Protein AF-0000000075973148 (afdb_homodimer)

Sequence (352 aa):
MDIAHTFCSATEEMADISELLKKPSFLIKFLQVILAVVGVALHQDSIYSTGINGSVNVGLLADKNKIAFVYMVFCGFLLSTMMNIIGKVLGGIPKKLTMLWAVVGCILWVAAGAVILKAYADVEEMLPSTPIKLPPELEKLLNEELAAGIIGILNGLLYLVEFILVAKFETEELSSMDIAHTFCSATEEMADISELLKKPSFLIKFLQVILAVVGVALHQDSIYSTGINGSVNVGLLADKNKIAFVYMVFCGFLLSTMMNIIGKVLGGIPKKLTMLWAVVGCILWVAAGAVILKAYADVEEMLPSTPIKLPPELEKLLNEELAAGIIGILNGLLYLVEFILVAKFETEELSS

Secondary structure (DSSP, 8-state):
--HHHHHHHHHHHHHHHHHHHTSHHHHHHHHHHHHHHHHHHHHHHHHTSB-GGG-B-GGGG--HHHHHHHHHHHHHHHHHHHHHHHHHHHT---HHHHHHHHHHHHHHHHHHHHHHHHHHHHHHHHS-SS-----HHHHHHHHHHHHHHHHHHHHHHHHHHHHHHHHHHS------/--HHHHHHHHHHHHHHHHHHHTSHHHHHHHHHHHHHHHHHHHHHHHHTSB-TTS-B-GGGG--HHHHHHHHHHHHHHHHHHHHHHHHHHHT---HHHHHHHHHHHHHHHHHHHHHHHHHHHHHHHHS-SS-----HHHHHHHHHHHHHHHHHHHHHHHHHHHHHHHHHHS------

Foldseek 3Di:
DDPVVVVVVVVVLVVLVVVLCPAPLLVLLVVLLVLLVLLVVLLVCLQQFQDDPRPSCVVLLVDPVLSVLLCCLSVVVNVVSVVQNVQCSVPDDFLVCLLVVLLVNLVSLLVNLVSLVVSLVVVVVVDDPPPDDDDPSVVSSSVSSNSSSVSSNVSSVSSVVSNVSSVPPPDRPPPD/DDPVVVVVVVVVLVVLVVVLCPAPLLVLLVVLLVLLVLLVVLLVCLQQFQDPVRPSCVVLLVDPVLSVLLCCLSVVVNVVSVVQNVQCSVPDDFLVCLLVVLLVNLVSLLVNLVSLVVSLVVVVVVDDPPPDDDDPSVVSSSVSSNSSSVSSNVSSVSSVVSNVSSVPPPDRPPPD

Nearest PDB structures (foldseek):
  8k6n-assembly1_E  TM=3.814E-01  e=1.075E+00  Homo sapiens
  8zps-assembly1_R  TM=4.206E-01  e=3.251E+00  Homo sapiens
  6to7-assembly2_B  TM=3.088E-01  e=2.658E+00  Homo sapiens
  6hll-assembly1_A  TM=3.464E-01  e=3.595E+00  Homo sapiens
  4dzu-assembly1_A  TM=2.824E-01  e=4.862E+00  synthetic construct

Organism: Ladona fulva (NCBI:txid123851)

Solvent-accessible surface area (backbone atoms only — not comparable to full-atom values): 17841 Å² total; per-residue (Å²): 133,68,57,66,58,53,47,49,52,46,47,54,48,50,50,52,45,53,56,43,63,70,34,66,58,52,46,48,52,55,52,47,40,52,49,26,52,52,28,46,51,31,43,51,50,32,44,65,31,62,29,87,89,64,41,56,40,45,58,68,60,65,44,63,68,58,51,51,49,36,42,35,45,38,26,6,50,35,43,29,48,53,49,50,54,52,28,51,70,75,73,38,57,50,54,67,48,56,38,52,51,18,51,54,43,18,54,47,26,31,51,40,8,49,52,39,41,49,41,49,50,56,53,57,66,70,42,71,87,58,92,60,84,63,56,70,58,56,49,50,31,52,52,27,37,47,51,24,13,50,43,22,37,52,47,10,51,50,23,46,49,38,28,51,42,42,67,72,69,48,72,73,73,67,84,103,132,69,58,67,58,53,48,48,52,48,47,52,46,50,52,51,45,55,56,43,62,70,33,66,57,52,46,50,50,55,52,47,40,52,50,27,53,53,29,44,52,32,43,50,50,30,45,66,32,62,29,98,81,64,44,55,42,44,60,66,59,64,44,64,67,58,50,51,50,36,43,35,45,39,26,6,51,35,43,28,48,52,50,50,55,53,28,50,71,73,73,38,58,51,53,67,48,54,38,51,51,19,50,54,44,16,55,47,26,32,50,38,8,50,52,41,40,50,40,49,50,55,53,56,67,71,42,71,87,58,92,59,85,62,55,68,60,55,49,51,31,52,53,27,37,48,49,23,13,51,42,23,37,51,46,10,49,50,24,46,51,38,28,52,42,42,69,72,69,48,71,76,72,68,86,103

Structure (mmCIF, N/CA/C/O backbone):
data_AF-0000000075973148-model_v1
#
loop_
_entity.id
_entity.type
_entity.pdbx_description
1 polymer 'Uncharacterized protein'
#
loop_
_atom_site.group_PDB
_atom_site.id
_atom_site.type_symbol
_atom_site.label_atom_id
_atom_site.label_alt_id
_atom_site.label_comp_id
_atom_site.label_asym_id
_atom_site.label_entity_id
_atom_site.label_seq_id
_atom_site.pdbx_PDB_ins_code
_atom_site.Cartn_x
_atom_site.Cartn_y
_atom_site.Cartn_z
_atom_site.occupancy
_atom_site.B_iso_or_equiv
_atom_site.auth_seq_id
_atom_site.auth_comp_id
_atom_site.auth_asym_id
_atom_site.auth_atom_id
_atom_site.pdbx_PDB_model_num
ATOM 1 N N . MET A 1 1 ? 22.531 16.625 28.062 1 41.47 1 MET A N 1
ATOM 2 C CA . MET A 1 1 ? 21.297 16.469 27.312 1 41.47 1 MET A CA 1
ATOM 3 C C . MET A 1 1 ? 20.125 16.188 28.25 1 41.47 1 MET A C 1
ATOM 5 O O . MET A 1 1 ? 20.172 15.242 29.047 1 41.47 1 MET A O 1
ATOM 9 N N . ASP A 1 2 ? 19.359 17.266 28.609 1 44.69 2 ASP A N 1
ATOM 10 C CA . ASP A 1 2 ? 18.422 17.406 29.719 1 44.69 2 ASP A CA 1
ATOM 11 C C . ASP A 1 2 ? 17.344 16.328 29.656 1 44.69 2 ASP A C 1
ATOM 13 O O . ASP A 1 2 ? 16.453 16.375 28.797 1 44.69 2 ASP A O 1
ATOM 17 N N . ILE A 1 3 ? 17.453 15.305 30.234 1 55.25 3 ILE A N 1
ATOM 18 C CA . ILE A 1 3 ? 16.625 14.125 30.453 1 55.25 3 ILE A CA 1
ATOM 19 C C . ILE A 1 3 ? 15.227 14.555 30.875 1 55.25 3 ILE A C 1
ATOM 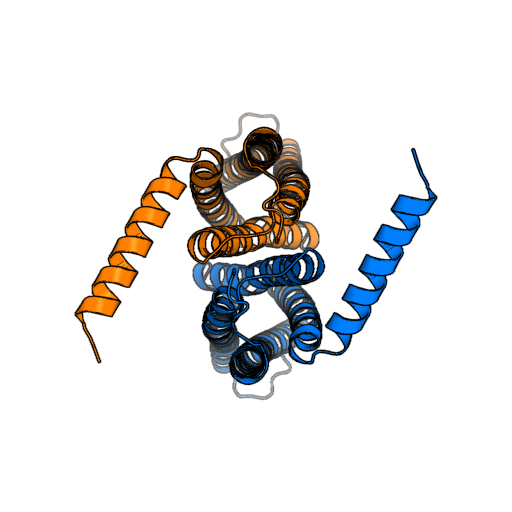21 O O . ILE A 1 3 ? 14.234 13.961 30.438 1 55.25 3 ILE A O 1
ATOM 25 N N . ALA A 1 4 ? 15.234 15.5 31.672 1 55.78 4 ALA A N 1
ATOM 26 C CA . ALA A 1 4 ? 13.945 15.984 32.188 1 55.78 4 ALA A CA 1
ATOM 27 C C . ALA A 1 4 ? 13.086 16.516 31.031 1 55.78 4 ALA A C 1
ATOM 29 O O . ALA A 1 4 ? 11.883 16.25 30.984 1 55.78 4 ALA A O 1
ATOM 30 N N . HIS A 1 5 ? 13.625 17.234 30.047 1 60.94 5 HIS A N 1
ATOM 31 C CA . HIS A 1 5 ? 12.914 17.75 28.891 1 60.94 5 HIS A CA 1
ATOM 32 C C . HIS A 1 5 ? 12.453 16.625 27.969 1 60.94 5 HIS A C 1
ATOM 34 O O . HIS A 1 5 ? 11.352 16.688 27.406 1 60.94 5 HIS A O 1
ATOM 40 N N . THR A 1 6 ? 13.281 15.625 27.859 1 61.72 6 THR A N 1
ATOM 41 C CA . THR A 1 6 ? 12.906 14.453 27.078 1 61.72 6 THR A CA 1
ATOM 42 C C . THR A 1 6 ? 11.727 13.727 27.703 1 61.72 6 THR A C 1
ATOM 44 O O . THR A 1 6 ? 10.805 13.297 27 1 61.72 6 THR A O 1
ATOM 47 N N . PHE A 1 7 ? 11.828 13.672 29 1 55.19 7 PHE A N 1
ATOM 48 C CA . PHE A 1 7 ? 10.758 12.992 29.719 1 55.19 7 PHE A CA 1
ATOM 49 C C . PHE A 1 7 ? 9.469 13.805 29.656 1 55.19 7 PHE A C 1
ATOM 51 O O . PHE A 1 7 ? 8.383 13.242 29.5 1 55.19 7 PHE A O 1
ATOM 58 N N . CYS A 1 8 ? 9.531 15.102 29.828 1 54.5 8 CYS A N 1
ATOM 59 C CA . CYS A 1 8 ? 8.359 15.961 29.734 1 54.5 8 CYS A CA 1
ATOM 60 C C . CYS A 1 8 ? 7.758 15.898 28.344 1 54.5 8 CYS A C 1
ATOM 62 O O . CYS A 1 8 ? 6.535 15.828 28.188 1 54.5 8 CYS A O 1
ATOM 64 N N . SER A 1 9 ? 8.648 15.961 27.406 1 62.69 9 SER A N 1
ATOM 65 C CA . SER A 1 9 ? 8.188 15.867 26.016 1 62.69 9 SER A CA 1
ATOM 66 C C . SER A 1 9 ? 7.527 14.523 25.75 1 62.69 9 SER A C 1
ATOM 68 O O . SER A 1 9 ? 6.488 14.461 25.094 1 62.69 9 SER A O 1
ATOM 70 N N . ALA A 1 10 ? 8.086 13.508 26.422 1 66.56 10 ALA A N 1
ATOM 71 C CA . ALA A 1 10 ? 7.512 12.172 26.297 1 66.56 10 ALA A CA 1
ATOM 72 C C . ALA A 1 10 ? 6.156 12.086 27 1 66.56 10 ALA A C 1
ATOM 74 O O . ALA A 1 10 ? 5.227 11.461 26.484 1 66.56 10 ALA A O 1
ATOM 75 N N . THR A 1 11 ? 6.07 12.703 28.062 1 61.34 11 THR A N 1
ATOM 76 C CA . THR A 1 11 ? 4.816 12.688 28.812 1 61.34 11 THR A CA 1
ATOM 77 C C . THR A 1 11 ? 3.73 13.453 28.062 1 61.34 11 THR A C 1
ATOM 79 O O . THR A 1 11 ? 2.578 13.023 28.016 1 61.34 11 THR A O 1
ATOM 82 N N . GLU A 1 12 ? 4.113 14.602 27.672 1 66.81 12 GLU A N 1
ATOM 83 C CA . GLU A 1 12 ? 3.17 15.406 26.906 1 66.81 12 GLU A CA 1
ATOM 84 C C . GLU A 1 12 ? 2.717 14.672 25.641 1 66.81 12 GLU A C 1
ATOM 86 O O . GLU A 1 12 ? 1.538 14.711 25.281 1 66.81 12 GLU A O 1
ATOM 91 N N . GLU A 1 13 ? 3.664 13.992 25.141 1 70.12 13 GLU A N 1
ATOM 92 C CA . GLU A 1 13 ? 3.324 13.18 23.969 1 70.12 13 GLU A CA 1
ATOM 93 C C . GLU A 1 13 ? 2.363 12.055 24.344 1 70.12 13 GLU A C 1
ATOM 95 O O . GLU A 1 13 ? 1.414 11.773 23.609 1 70.12 13 GLU A O 1
ATOM 100 N N . MET A 1 14 ? 2.635 11.43 25.406 1 70.19 14 MET A N 1
ATOM 101 C CA . MET A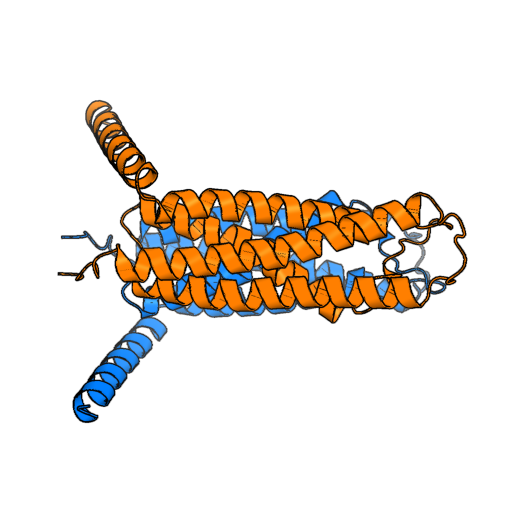 1 14 ? 1.772 10.352 25.859 1 70.19 14 MET A CA 1
ATOM 102 C C . MET A 1 14 ? 0.372 10.867 26.188 1 70.19 14 MET A C 1
ATOM 104 O O . MET A 1 14 ? -0.619 10.18 25.922 1 70.19 14 MET A O 1
ATOM 108 N N . ALA A 1 15 ? 0.267 12.055 26.766 1 69.88 15 ALA A N 1
ATOM 109 C CA . ALA A 1 15 ? -1.031 12.656 27.062 1 69.88 15 ALA A CA 1
ATOM 110 C C . ALA A 1 15 ? -1.801 12.953 25.781 1 69.88 15 ALA A C 1
ATOM 112 O O . ALA A 1 15 ? -3.008 12.719 25.703 1 69.88 15 ALA A O 1
ATOM 113 N N . ASP A 1 16 ? -1.042 13.406 24.875 1 76.75 16 ASP A N 1
ATOM 114 C CA . ASP A 1 16 ? -1.666 13.695 23.578 1 76.75 16 ASP A CA 1
ATOM 115 C C . ASP A 1 16 ? -2.166 12.422 22.906 1 76.75 16 ASP A C 1
ATOM 117 O O . ASP A 1 16 ? -3.266 12.398 22.359 1 76.75 16 ASP A O 1
ATOM 121 N N . ILE A 1 17 ? -1.42 11.383 23.109 1 80.06 17 ILE A N 1
ATOM 122 C CA . ILE A 1 17 ? -1.79 10.086 22.531 1 80.06 17 ILE A CA 1
ATOM 123 C C . ILE A 1 17 ? -3.037 9.555 23.234 1 80.06 17 ILE A C 1
ATOM 125 O O . ILE A 1 17 ? -3.934 9.008 22.594 1 80.06 17 ILE A O 1
ATOM 129 N N . SER A 1 18 ? -3.057 9.734 24.547 1 82.38 18 SER A N 1
ATOM 130 C CA . SER A 1 18 ? -4.211 9.281 25.312 1 82.38 18 SER A CA 1
ATOM 131 C C . SER A 1 18 ? -5.48 10.008 24.891 1 82.38 18 SER A C 1
ATOM 133 O O . SER A 1 18 ? -6.555 9.406 24.812 1 82.38 18 SER A O 1
ATOM 135 N N . GLU A 1 19 ? -5.391 11.242 24.656 1 84.19 19 GLU A N 1
ATOM 136 C CA . GLU A 1 19 ? -6.531 12.031 24.203 1 84.19 19 GLU A CA 1
ATOM 137 C C . GLU A 1 19 ? -6.984 11.609 22.797 1 84.19 19 GLU A C 1
ATOM 139 O O . GLU A 1 19 ? -8.18 11.555 22.531 1 84.19 19 GLU A O 1
ATOM 144 N N . LEU A 1 20 ? -6.012 11.305 22.016 1 85.38 20 LEU A N 1
ATOM 145 C CA . LEU A 1 20 ? -6.32 10.836 20.672 1 85.38 20 LEU A CA 1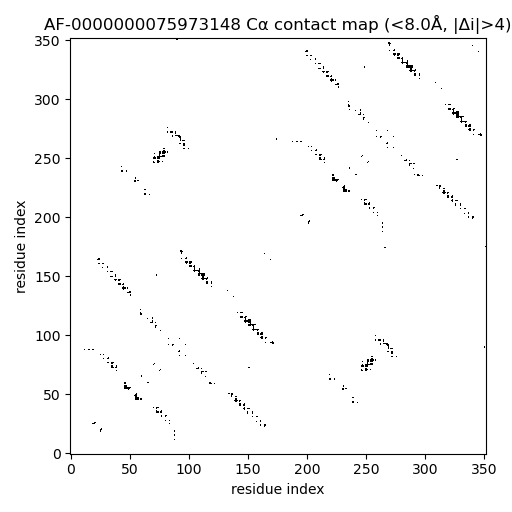
ATOM 146 C C . LEU A 1 20 ? -7.066 9.508 20.703 1 85.38 20 LEU A C 1
ATOM 148 O O . LEU A 1 20 ? -7.988 9.281 19.922 1 85.38 20 LEU A O 1
ATOM 152 N N . LEU A 1 21 ? -6.641 8.664 21.625 1 86.81 21 LEU A N 1
ATOM 153 C CA . LEU A 1 21 ? -7.207 7.324 21.734 1 86.81 21 LEU A CA 1
ATOM 154 C C . LEU A 1 21 ? -8.664 7.387 22.188 1 86.81 21 LEU A C 1
ATOM 156 O O . LEU A 1 21 ? -9.414 6.422 22.016 1 86.81 21 LEU A O 1
ATOM 160 N N . LYS A 1 22 ? -9.078 8.516 22.734 1 86.88 22 LYS A N 1
ATOM 161 C CA . LYS A 1 22 ? -10.461 8.695 23.188 1 86.88 22 LYS A CA 1
ATOM 162 C C . LYS A 1 22 ? -11.359 9.141 22.031 1 86.88 22 LYS A C 1
ATOM 164 O O . LYS A 1 22 ? -12.586 9.086 22.141 1 86.88 22 LYS A O 1
ATOM 169 N N . LYS A 1 23 ? -10.773 9.516 20.969 1 87.88 23 LYS A N 1
ATOM 170 C CA . LYS A 1 23 ? -11.555 9.945 19.812 1 87.88 23 LYS A CA 1
ATOM 171 C C . LYS A 1 23 ? -11.961 8.758 18.953 1 87.88 23 LYS A C 1
ATOM 173 O O . LYS A 1 23 ? -11.117 7.988 18.5 1 87.88 23 LYS A O 1
ATOM 178 N N . PRO A 1 24 ? -13.18 8.641 18.703 1 91.31 24 PRO A N 1
ATOM 179 C CA . PRO A 1 24 ? -13.664 7.512 17.906 1 91.31 24 PRO A CA 1
ATOM 180 C C . PRO A 1 24 ? -13.039 7.465 16.516 1 91.31 24 PRO A C 1
ATOM 182 O O . PRO A 1 24 ? -12.797 6.379 15.984 1 91.31 24 PRO A O 1
ATOM 185 N N . SER A 1 25 ? -12.82 8.586 15.953 1 90.69 25 SER A N 1
ATOM 186 C CA . SER A 1 25 ? -12.227 8.641 14.617 1 90.69 25 SER A CA 1
ATOM 187 C C . SER A 1 25 ? -10.812 8.062 14.617 1 90.69 25 SER A C 1
ATOM 189 O O . SER A 1 25 ? -10.359 7.531 13.602 1 90.69 25 SER A O 1
ATOM 191 N N . PHE A 1 26 ? -10.195 8.164 15.664 1 92 26 PHE A N 1
ATOM 192 C CA . PHE A 1 26 ? -8.844 7.629 15.781 1 92 26 PHE A CA 1
ATOM 193 C C . PHE A 1 26 ? -8.875 6.133 16.062 1 92 26 PHE A C 1
ATOM 195 O O . PHE A 1 26 ? -8.078 5.371 15.5 1 92 26 PHE A O 1
ATOM 202 N N . LEU A 1 27 ? -9.805 5.684 16.844 1 93.44 27 LEU A N 1
ATOM 203 C CA . LEU A 1 27 ? -9.938 4.273 17.188 1 93.44 27 LEU A CA 1
ATOM 204 C C . LEU A 1 27 ? -10.289 3.436 15.961 1 93.44 27 LEU A C 1
ATOM 206 O O . LEU A 1 27 ? -9.805 2.311 15.812 1 93.44 27 LEU A O 1
ATOM 210 N N . ILE A 1 28 ? -11.023 3.957 15.141 1 96.62 28 ILE A N 1
ATOM 211 C CA . ILE A 1 28 ? -11.469 3.248 13.938 1 96.62 28 ILE A CA 1
ATOM 212 C C . ILE A 1 28 ? -10.266 2.934 13.055 1 96.62 28 ILE A C 1
ATOM 214 O O . ILE A 1 28 ? -10.266 1.939 12.328 1 96.62 28 ILE A O 1
ATOM 218 N N . LYS A 1 29 ? -9.266 3.738 13.117 1 97.31 29 LYS A N 1
ATOM 219 C CA . LYS A 1 29 ? -8.078 3.529 12.289 1 97.31 29 LYS A CA 1
ATOM 220 C C . LYS A 1 29 ? -7.352 2.244 12.688 1 97.31 29 LYS A C 1
ATOM 222 O O . LYS A 1 29 ? -6.773 1.565 11.836 1 97.31 29 LYS A O 1
ATOM 227 N N . PHE A 1 30 ? -7.418 1.878 13.93 1 97.25 30 PHE A N 1
ATOM 228 C CA . PHE A 1 30 ? -6.805 0.635 14.375 1 97.25 30 PHE A CA 1
ATOM 229 C C . PHE A 1 30 ? -7.578 -0.571 13.852 1 97.25 30 PHE A C 1
ATOM 231 O O . PHE A 1 30 ? -6.98 -1.576 13.461 1 97.25 30 PHE A O 1
ATOM 238 N N . LEU A 1 31 ? -8.836 -0.379 13.867 1 97.94 31 LEU A N 1
ATOM 239 C CA . LEU A 1 31 ? -9.664 -1.443 13.305 1 97.94 31 LEU A CA 1
ATOM 240 C C . LEU A 1 31 ? -9.398 -1.605 11.812 1 97.94 31 LEU A C 1
ATOM 242 O O . LEU A 1 31 ? -9.312 -2.729 11.312 1 97.94 31 LEU A O 1
ATOM 246 N N . GLN A 1 32 ? -9.273 -0.483 11.148 1 98.75 32 GLN A N 1
ATOM 247 C CA . GLN A 1 32 ? -8.945 -0.495 9.727 1 98.75 32 GLN A CA 1
ATOM 248 C C . GLN A 1 32 ? -7.641 -1.235 9.469 1 98.75 32 GLN A C 1
ATOM 250 O O . GLN A 1 32 ? -7.547 -2.033 8.531 1 98.75 32 GLN A O 1
ATOM 255 N N . VAL A 1 33 ? -6.699 -1.006 10.328 1 98.44 33 VAL A N 1
ATOM 256 C CA . VAL A 1 33 ? -5.387 -1.629 10.18 1 98.44 33 VAL A CA 1
ATOM 257 C C . VAL A 1 33 ? -5.496 -3.131 10.43 1 98.44 33 VAL A C 1
ATOM 259 O O . VAL A 1 33 ? -4.957 -3.936 9.664 1 98.44 33 VAL A O 1
ATOM 262 N N . ILE A 1 34 ? -6.172 -3.492 11.438 1 98.12 34 ILE A N 1
ATOM 263 C CA . ILE A 1 34 ? -6.332 -4.902 11.773 1 98.12 34 ILE A CA 1
ATOM 264 C C . ILE A 1 34 ? -7.016 -5.637 10.625 1 98.12 34 ILE A C 1
ATOM 266 O O . ILE A 1 34 ? -6.551 -6.691 10.188 1 98.12 34 ILE A O 1
ATOM 270 N N . LEU A 1 35 ? -8.047 -5.07 10.117 1 98.56 35 LEU A N 1
ATOM 271 C CA . LEU A 1 35 ? -8.766 -5.703 9.023 1 98.56 35 LEU A CA 1
ATOM 272 C C . LEU A 1 35 ? -7.895 -5.789 7.773 1 98.56 35 LEU A C 1
ATOM 274 O O . LEU A 1 35 ? -7.945 -6.781 7.043 1 98.56 35 LEU A O 1
ATOM 278 N N . ALA A 1 36 ? -7.125 -4.727 7.512 1 98.25 36 ALA A N 1
ATOM 279 C CA . ALA A 1 36 ? -6.223 -4.746 6.363 1 98.25 36 ALA A CA 1
ATOM 280 C C . ALA A 1 36 ? -5.199 -5.867 6.484 1 98.25 36 ALA A C 1
ATOM 282 O O . ALA A 1 36 ? -4.949 -6.598 5.523 1 98.25 36 ALA A O 1
ATOM 283 N N . VAL A 1 37 ? -4.633 -6.062 7.664 1 97.19 37 VAL A N 1
ATOM 284 C CA . VAL A 1 37 ? -3.631 -7.098 7.891 1 97.19 37 VAL A CA 1
ATOM 285 C C . VAL A 1 37 ? -4.258 -8.477 7.699 1 97.19 37 VAL A C 1
ATOM 287 O O . VAL A 1 37 ? -3.699 -9.328 7.004 1 97.19 37 VAL A O 1
ATOM 290 N N . VAL A 1 38 ? -5.398 -8.703 8.273 1 97.5 38 VAL A N 1
ATOM 291 C CA . VAL A 1 38 ? -6.086 -9.984 8.164 1 97.5 38 VAL A CA 1
ATOM 292 C C . VAL A 1 38 ? -6.484 -10.242 6.719 1 97.5 38 VAL A C 1
ATOM 294 O O . VAL A 1 38 ? -6.34 -11.359 6.215 1 97.5 38 VAL A O 1
ATOM 297 N N . GLY A 1 39 ? -6.984 -9.203 6.031 1 96.69 39 GLY A N 1
ATOM 298 C CA . GLY A 1 39 ? -7.359 -9.336 4.633 1 96.69 39 GLY A CA 1
ATOM 299 C C . GLY A 1 39 ? -6.199 -9.727 3.738 1 96.69 39 GLY A C 1
ATOM 300 O O . GLY A 1 39 ? -6.328 -10.617 2.898 1 96.69 39 GLY A O 1
ATOM 301 N N . VAL A 1 40 ? -5.055 -9.062 3.959 1 95.19 40 VAL A N 1
ATOM 302 C CA . VAL A 1 40 ? -3.861 -9.375 3.178 1 95.19 40 VAL A CA 1
ATOM 303 C C . VAL A 1 40 ? -3.416 -10.805 3.463 1 95.19 40 VAL A C 1
ATOM 305 O O . VAL A 1 40 ? -3.082 -11.555 2.543 1 95.19 40 VAL A O 1
ATOM 308 N N . ALA A 1 41 ? -3.422 -11.188 4.707 1 93.62 41 ALA A N 1
ATOM 309 C CA . ALA A 1 41 ? -2.98 -12.523 5.094 1 93.62 41 ALA A CA 1
ATOM 310 C C . ALA A 1 41 ? -3.861 -13.594 4.461 1 93.62 41 ALA A C 1
ATOM 312 O O . ALA A 1 41 ? -3.359 -14.594 3.943 1 93.62 41 ALA A O 1
ATOM 313 N N . LEU A 1 42 ? -5.141 -13.383 4.488 1 93.06 42 LEU A N 1
ATOM 314 C CA . LEU A 1 42 ? -6.074 -14.336 3.908 1 93.06 42 LEU A CA 1
ATOM 315 C C . LEU A 1 42 ? -5.926 -14.398 2.391 1 93.06 42 LEU A C 1
ATOM 317 O O . LEU A 1 42 ? -5.914 -15.484 1.806 1 93.06 42 LEU A O 1
ATOM 321 N N . HIS A 1 43 ? -5.844 -13.289 1.807 1 89.5 43 HIS A N 1
ATOM 322 C CA . HIS A 1 43 ? -5.707 -13.219 0.356 1 89.5 43 HIS A CA 1
ATOM 323 C C . HIS A 1 43 ? -4.402 -13.852 -0.106 1 89.5 43 HIS A C 1
ATOM 325 O O . HIS A 1 43 ? -4.375 -14.578 -1.105 1 89.5 43 HIS A O 1
ATOM 331 N N . GLN A 1 44 ? -3.391 -13.594 0.666 1 86.75 44 GLN A N 1
ATOM 332 C CA . GLN A 1 44 ? -2.086 -14.172 0.346 1 86.75 44 GLN A CA 1
ATOM 333 C C . GLN A 1 44 ? -2.098 -15.688 0.505 1 86.75 44 GLN A C 1
ATOM 335 O O . GLN A 1 44 ? -1.53 -16.406 -0.32 1 86.75 44 GLN A O 1
ATOM 340 N N . ASP A 1 45 ? -2.697 -16.156 1.527 1 86.06 45 ASP A N 1
ATOM 341 C CA . ASP A 1 45 ? -2.764 -17.594 1.772 1 86.06 45 ASP A CA 1
ATOM 342 C C . ASP A 1 45 ? -3.574 -18.297 0.689 1 86.06 45 ASP A C 1
ATOM 344 O O . ASP A 1 45 ? -3.234 -19.406 0.276 1 86.06 45 ASP A O 1
ATOM 348 N N . SER A 1 46 ? -4.523 -17.688 0.255 1 84 46 SER A N 1
ATOM 349 C CA . SER A 1 46 ? -5.391 -18.312 -0.744 1 84 46 SER A CA 1
ATOM 350 C C . SER A 1 46 ? -4.699 -18.391 -2.102 1 84 46 SER A C 1
ATOM 352 O O . SER A 1 46 ? -4.742 -19.422 -2.766 1 84 46 SER A O 1
ATOM 354 N N . ILE A 1 47 ? -4.086 -17.328 -2.5 1 76.5 47 ILE A N 1
ATOM 355 C CA . ILE A 1 47 ? -3.486 -17.25 -3.826 1 76.5 47 ILE A CA 1
ATOM 356 C C . ILE A 1 47 ? -2.27 -18.156 -3.902 1 76.5 47 ILE A C 1
ATOM 358 O O . ILE A 1 47 ? -1.989 -18.75 -4.953 1 76.5 47 ILE A O 1
ATOM 362 N N . TYR A 1 48 ? -1.595 -18.359 -2.863 1 73.44 48 TYR A N 1
ATOM 363 C CA . TYR A 1 48 ? -0.349 -19.125 -2.926 1 73.44 48 TYR A CA 1
ATOM 364 C C . TYR A 1 48 ? -0.505 -20.484 -2.266 1 73.44 48 TYR A C 1
ATOM 366 O O . TYR A 1 48 ? 0.487 -21.156 -1.984 1 73.44 48 TYR A O 1
ATOM 374 N N . SER A 1 49 ? -1.771 -20.828 -2.09 1 67.5 49 SER A N 1
ATOM 375 C CA . SER A 1 49 ? -2.031 -22.188 -1.615 1 67.5 49 SER A CA 1
ATOM 376 C C . SER A 1 49 ? -1.811 -23.219 -2.723 1 67.5 49 SER A C 1
ATOM 378 O O . SER A 1 49 ? -1.984 -22.906 -3.904 1 67.5 49 SER A O 1
ATOM 380 N N . THR A 1 50 ? -1.18 -24.344 -2.373 1 55.88 50 THR A N 1
ATOM 381 C CA . THR A 1 50 ? -0.899 -25.438 -3.295 1 55.88 50 THR A CA 1
ATOM 382 C C . THR A 1 50 ? -2.195 -26.031 -3.854 1 55.88 50 THR A C 1
ATOM 384 O O . THR A 1 50 ? -3.117 -26.344 -3.098 1 55.88 50 THR A O 1
ATOM 387 N N . GLY A 1 51 ? -2.559 -25.75 -5.094 1 52.66 51 GLY A N 1
ATOM 388 C CA . GLY A 1 51 ? -3.742 -26.312 -5.719 1 52.66 51 GLY A CA 1
ATOM 389 C C . GLY A 1 51 ? -3.682 -27.828 -5.852 1 52.66 51 GLY A C 1
ATOM 390 O O . GLY A 1 51 ? -2.789 -28.469 -5.293 1 52.66 51 GLY A O 1
ATOM 391 N N . ILE A 1 52 ? -4.754 -28.375 -6.602 1 48.03 52 ILE A N 1
ATOM 392 C CA . ILE A 1 52 ? -4.836 -29.766 -7.016 1 48.03 52 ILE A CA 1
ATOM 393 C C . ILE A 1 52 ? -3.662 -30.109 -7.93 1 48.03 52 ILE A C 1
ATOM 395 O O . ILE A 1 52 ? -3.33 -29.344 -8.836 1 48.03 52 ILE A O 1
ATOM 399 N N . ASN A 1 53 ? -2.766 -30.953 -7.465 1 45.56 53 ASN A N 1
ATOM 400 C CA . ASN A 1 53 ? -1.593 -31.562 -8.086 1 45.56 53 ASN A CA 1
ATOM 401 C C . ASN A 1 53 ? -0.358 -30.672 -7.938 1 45.56 53 ASN A C 1
ATOM 403 O O . ASN A 1 53 ? 0.568 -30.75 -8.742 1 45.56 53 ASN A O 1
ATOM 407 N N . GLY A 1 54 ? -0.445 -29.812 -6.996 1 49.5 54 GLY A N 1
ATOM 408 C CA . GLY A 1 54 ? 0.767 -29.062 -6.727 1 49.5 54 GLY A CA 1
ATOM 409 C C . GLY A 1 54 ? 0.813 -27.719 -7.453 1 49.5 54 GLY A C 1
ATOM 410 O O . GLY A 1 54 ? 1.781 -26.969 -7.32 1 49.5 54 GLY A O 1
ATOM 411 N N . SER A 1 55 ? -0.183 -27.562 -8.414 1 48.5 55 SER A N 1
ATOM 412 C CA . SER A 1 55 ? -0.129 -26.359 -9.242 1 48.5 55 SER A CA 1
ATOM 413 C C . SER A 1 55 ? -0.65 -25.156 -8.477 1 48.5 55 SER A C 1
ATOM 415 O O . SER A 1 55 ? -1.517 -25.281 -7.609 1 48.5 55 SER A O 1
ATOM 417 N N . VAL A 1 56 ? 0.201 -24.312 -8.094 1 46.88 56 VAL A N 1
ATOM 418 C CA . VAL A 1 56 ? -0.227 -23.078 -7.441 1 46.88 56 VAL A CA 1
ATOM 419 C C . VAL A 1 56 ? -1.499 -22.562 -8.102 1 46.88 56 VAL A C 1
ATOM 421 O O . VAL A 1 56 ? -1.56 -22.438 -9.328 1 46.88 56 VAL A O 1
ATOM 424 N N . ASN A 1 57 ? -2.682 -22.969 -7.613 1 44.91 57 ASN A N 1
ATOM 425 C CA . ASN A 1 57 ? -4 -22.594 -8.117 1 44.91 57 ASN A CA 1
ATOM 426 C C . ASN A 1 57 ? -4.137 -21.078 -8.258 1 44.91 57 ASN A C 1
ATOM 428 O O . ASN A 1 57 ? -4.727 -20.422 -7.398 1 44.91 57 ASN A O 1
ATOM 432 N N . VAL A 1 58 ? -3.092 -20.328 -8.734 1 47.69 58 VAL A N 1
ATOM 433 C CA . VAL A 1 58 ? -3.258 -18.906 -9.039 1 47.69 58 VAL A CA 1
ATOM 434 C C . VAL A 1 58 ? -4.492 -18.719 -9.914 1 47.69 58 VAL A C 1
ATOM 436 O O . VAL A 1 58 ? -4.871 -17.578 -10.211 1 47.69 58 VAL A O 1
ATOM 439 N N . GLY A 1 59 ? -5.031 -19.828 -10.352 1 46.72 59 GLY A N 1
ATOM 440 C CA . GLY A 1 59 ? -6.098 -19.797 -11.336 1 46.72 59 GLY A CA 1
ATOM 441 C C . GLY A 1 59 ? -7.34 -19.078 -10.844 1 46.72 59 GLY A C 1
ATOM 442 O O . GLY A 1 59 ? -8.164 -18.625 -11.641 1 46.72 59 GLY A O 1
ATOM 443 N N . LEU A 1 60 ? -7.539 -19.156 -9.625 1 50.5 60 LEU A N 1
ATOM 444 C CA . LEU A 1 60 ? -8.859 -18.625 -9.281 1 50.5 60 LEU A CA 1
ATOM 445 C C . LEU A 1 60 ? -8.953 -17.141 -9.633 1 50.5 60 LEU A C 1
ATOM 447 O O . LEU A 1 60 ? -10 -16.672 -10.078 1 50.5 60 LEU A O 1
ATOM 451 N N . LEU A 1 61 ? -7.84 -16.406 -9.32 1 56.56 61 LEU A N 1
ATOM 452 C CA . LEU A 1 61 ? -7.926 -15.023 -9.75 1 56.56 61 LEU A CA 1
ATOM 453 C C . LEU A 1 61 ? -7.133 -14.797 -11.039 1 56.56 61 LEU A C 1
ATOM 455 O O . LEU A 1 61 ? -6.023 -14.258 -11 1 56.56 61 LEU A O 1
ATOM 459 N N . ALA A 1 62 ? -7.43 -15.586 -11.953 1 56.97 62 ALA A N 1
ATOM 460 C CA . ALA A 1 62 ? -6.672 -15.75 -13.195 1 56.97 62 ALA A CA 1
ATOM 461 C C . ALA A 1 62 ? -6.281 -14.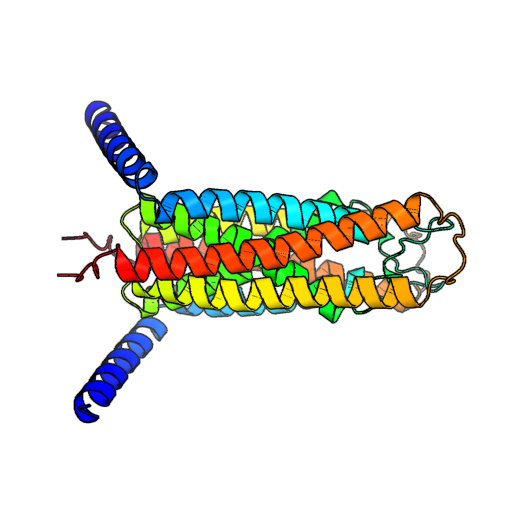398 -13.781 1 56.97 62 ALA A C 1
ATOM 463 O O . ALA A 1 62 ? -5.371 -14.32 -14.617 1 56.97 62 ALA A O 1
ATOM 464 N N . ASP A 1 63 ? -6.879 -13.398 -13.273 1 75.06 63 ASP A N 1
ATOM 465 C CA . ASP A 1 63 ? -6.559 -12.117 -13.883 1 75.06 63 ASP A CA 1
ATOM 466 C C . ASP A 1 63 ? -5.504 -11.367 -13.062 1 75.06 63 ASP A C 1
ATOM 468 O O . ASP A 1 63 ? -5.789 -10.891 -11.969 1 75.06 63 ASP A O 1
ATOM 472 N N . LYS A 1 64 ? -4.316 -11.281 -13.641 1 78.25 64 LYS A N 1
ATOM 473 C CA . LYS A 1 64 ? -3.178 -10.656 -12.984 1 78.25 64 LYS A CA 1
ATOM 474 C C . LYS A 1 64 ? -3.492 -9.211 -12.602 1 78.25 64 LYS A C 1
ATOM 476 O O . LYS A 1 64 ? -3.008 -8.703 -11.586 1 78.25 64 LYS A O 1
ATOM 481 N N . ASN A 1 65 ? -4.344 -8.586 -13.43 1 84.44 65 ASN A N 1
ATOM 482 C CA . ASN A 1 65 ? -4.688 -7.195 -13.156 1 84.44 65 ASN A CA 1
ATOM 483 C C . ASN A 1 65 ? -5.59 -7.074 -11.93 1 84.44 65 ASN A C 1
ATOM 485 O O . ASN A 1 65 ? -5.465 -6.129 -11.148 1 84.44 65 ASN A O 1
ATOM 489 N N . LYS A 1 66 ? -6.434 -8.016 -11.758 1 87.31 66 LYS A N 1
ATOM 490 C CA . LYS A 1 66 ? -7.312 -8.023 -10.594 1 87.31 66 LYS A CA 1
ATOM 491 C C . LYS A 1 66 ? -6.527 -8.273 -9.312 1 87.31 66 LYS A C 1
ATOM 493 O O . LYS A 1 66 ? -6.773 -7.625 -8.289 1 87.31 66 LYS A O 1
ATOM 498 N N . ILE A 1 67 ? -5.617 -9.141 -9.367 1 86.75 67 ILE A N 1
ATOM 499 C CA . ILE A 1 67 ? -4.789 -9.461 -8.211 1 86.75 67 ILE A CA 1
ATOM 500 C C . ILE A 1 67 ? -3.955 -8.25 -7.812 1 86.75 67 ILE A C 1
ATOM 502 O O . ILE A 1 67 ? -3.881 -7.895 -6.637 1 86.75 67 ILE A O 1
ATOM 506 N N . ALA A 1 68 ? -3.363 -7.664 -8.828 1 88.19 68 ALA A N 1
ATOM 507 C CA . ALA A 1 68 ? -2.551 -6.477 -8.578 1 88.19 68 ALA A CA 1
ATOM 508 C C . ALA A 1 68 ? -3.379 -5.375 -7.922 1 88.19 68 ALA A C 1
ATOM 510 O O . ALA A 1 68 ? -2.896 -4.68 -7.023 1 88.19 68 ALA A O 1
ATOM 511 N N . PHE A 1 69 ? -4.574 -5.25 -8.398 1 94.12 69 PHE A N 1
ATOM 512 C CA . PHE A 1 69 ? -5.473 -4.227 -7.871 1 94.12 69 PHE A CA 1
ATOM 513 C C . PHE A 1 69 ? -5.785 -4.488 -6.402 1 94.12 69 PHE A C 1
ATOM 515 O O . PHE A 1 69 ? -5.734 -3.572 -5.578 1 94.12 69 PHE A O 1
ATOM 522 N N . VAL A 1 70 ? -6.07 -5.633 -6.078 1 94.69 70 VAL A N 1
ATOM 523 C CA . VAL A 1 70 ? -6.41 -5.996 -4.707 1 94.69 70 VAL A CA 1
ATOM 524 C C . VAL A 1 70 ? -5.211 -5.754 -3.793 1 94.69 70 VAL A C 1
ATOM 526 O O . VAL A 1 70 ? -5.348 -5.172 -2.715 1 94.69 70 VAL A O 1
ATOM 529 N N . TYR A 1 71 ? -4.062 -6.086 -4.215 1 93.06 71 TYR A N 1
ATOM 530 C CA . TYR A 1 71 ? -2.867 -5.863 -3.41 1 93.06 71 TYR A CA 1
ATOM 531 C C . TYR A 1 71 ? -2.615 -4.371 -3.213 1 93.06 71 TYR A C 1
ATOM 533 O O . TYR A 1 71 ? -2.205 -3.943 -2.131 1 93.06 71 TYR A O 1
ATOM 541 N N . MET A 1 72 ? -2.818 -3.717 -4.246 1 96.12 72 MET A N 1
ATOM 542 C CA . MET A 1 72 ? -2.623 -2.271 -4.16 1 96.12 72 MET A CA 1
ATOM 543 C C . MET A 1 72 ? -3.514 -1.67 -3.076 1 96.12 72 MET A C 1
ATOM 545 O O . MET A 1 72 ? -3.059 -0.844 -2.281 1 96.12 72 MET A O 1
ATOM 549 N N . VAL A 1 73 ? -4.699 -2.104 -3.059 1 98.06 73 VAL A N 1
ATOM 550 C CA . VAL A 1 73 ? -5.656 -1.526 -2.119 1 98.06 73 VAL A CA 1
ATOM 551 C C . VAL A 1 73 ? -5.367 -2.035 -0.709 1 98.06 73 VAL A C 1
ATOM 553 O O . VAL A 1 73 ? -5.207 -1.243 0.223 1 98.06 73 VAL A O 1
ATOM 556 N N . PHE A 1 74 ? -5.227 -3.299 -0.54 1 98 74 PHE A N 1
ATOM 557 C CA . PHE A 1 74 ? -5.074 -3.889 0.786 1 98 74 PHE A CA 1
ATOM 558 C C . PHE A 1 74 ? -3.758 -3.461 1.422 1 98 74 PHE A C 1
ATOM 560 O O . PHE A 1 74 ? -3.736 -2.996 2.564 1 98 74 PHE A O 1
ATOM 567 N N . CYS A 1 75 ? -2.723 -3.545 0.696 1 97.12 75 CYS A N 1
ATOM 568 C CA . CYS A 1 75 ? -1.409 -3.176 1.215 1 97.12 75 CYS A CA 1
ATOM 569 C C . CYS A 1 75 ? -1.225 -1.664 1.206 1 97.12 75 CYS A C 1
ATOM 571 O O . CYS A 1 75 ? -0.652 -1.099 2.141 1 97.12 75 CYS A O 1
ATOM 573 N N . GLY A 1 76 ? -1.707 -1.071 0.177 1 98.12 76 GLY A N 1
ATOM 574 C CA . GLY A 1 76 ? -1.601 0.374 0.064 1 98.12 76 GLY A CA 1
ATOM 575 C C . GLY A 1 76 ? -2.258 1.112 1.215 1 98.12 76 GLY A C 1
ATOM 576 O O . GLY A 1 76 ? -1.644 1.983 1.833 1 98.12 76 GLY A O 1
ATOM 577 N N . PHE A 1 77 ? -3.416 0.725 1.527 1 98.56 77 PHE A N 1
ATOM 578 C CA . PHE A 1 77 ? -4.148 1.451 2.559 1 98.56 77 PHE A CA 1
ATOM 579 C C . PHE A 1 77 ? -3.719 0.996 3.949 1 98.56 77 PHE A C 1
ATOM 581 O O . PHE A 1 77 ? -3.953 1.695 4.938 1 98.56 77 PHE A O 1
ATOM 588 N N . LEU A 1 78 ? -3.113 -0.143 3.98 1 98.31 78 LEU A N 1
ATOM 589 C CA . LEU A 1 78 ? -2.5 -0.518 5.25 1 98.31 78 LEU A CA 1
ATOM 590 C C . LEU A 1 78 ? -1.423 0.483 5.652 1 98.31 78 LEU A C 1
ATOM 592 O O . LEU A 1 78 ? -1.479 1.061 6.742 1 98.31 78 LEU A O 1
ATOM 596 N N . LEU A 1 79 ? -0.512 0.767 4.754 1 98.44 79 LEU A N 1
ATOM 597 C CA . LEU A 1 79 ? 0.593 1.652 5.105 1 98.44 79 LEU A CA 1
ATOM 598 C C . LEU A 1 79 ? 0.137 3.107 5.129 1 98.44 79 LEU A C 1
ATOM 600 O O . LEU A 1 79 ? 0.621 3.9 5.941 1 98.44 79 LEU A O 1
ATOM 604 N N . SER A 1 80 ? -0.799 3.439 4.266 1 97.81 80 SER A N 1
ATOM 605 C CA . SER A 1 80 ? -1.274 4.82 4.281 1 97.81 80 SER A CA 1
ATOM 606 C C . SER A 1 80 ? -2.012 5.137 5.578 1 97.81 80 SER A C 1
ATOM 608 O O . SER A 1 80 ? -1.893 6.246 6.109 1 97.81 80 SER A O 1
ATOM 610 N N . THR A 1 81 ? -2.738 4.195 6.082 1 98.12 81 THR A N 1
ATOM 611 C CA . THR A 1 81 ? -3.43 4.398 7.352 1 98.12 81 THR A CA 1
ATOM 612 C C . THR A 1 81 ? -2.432 4.473 8.5 1 98.12 81 THR A C 1
ATOM 614 O O . THR A 1 81 ? -2.596 5.281 9.422 1 98.12 81 THR A O 1
ATOM 617 N N . MET A 1 82 ? -1.394 3.686 8.453 1 97.31 82 MET A N 1
ATOM 618 C CA . MET A 1 82 ? -0.347 3.766 9.469 1 97.31 82 MET A CA 1
ATOM 619 C C . MET A 1 82 ? 0.313 5.141 9.461 1 97.31 82 MET A C 1
ATOM 621 O O . MET A 1 82 ? 0.582 5.707 10.523 1 97.31 82 MET A O 1
ATOM 625 N N . MET A 1 83 ? 0.53 5.621 8.281 1 96 83 MET A N 1
ATOM 626 C CA . MET A 1 83 ? 1.097 6.961 8.172 1 96 83 MET A CA 1
ATOM 627 C C . MET A 1 83 ? 0.156 8 8.773 1 96 83 MET A C 1
ATOM 629 O O . MET A 1 83 ? 0.604 8.938 9.438 1 96 83 MET A O 1
ATOM 633 N N . ASN A 1 84 ? -1.111 7.82 8.484 1 94.81 84 ASN A N 1
ATOM 634 C CA . ASN A 1 84 ? -2.123 8.727 9.016 1 94.81 84 ASN A CA 1
ATOM 635 C C . ASN A 1 84 ? -2.156 8.703 10.539 1 94.81 84 ASN A C 1
ATOM 637 O O . ASN A 1 84 ? -2.277 9.742 11.188 1 94.81 84 ASN A O 1
ATOM 641 N N . ILE A 1 85 ? -2.064 7.582 11.109 1 94.75 85 ILE A N 1
ATOM 642 C CA . ILE A 1 85 ? -2.055 7.434 12.562 1 94.75 85 ILE A CA 1
ATOM 643 C C . ILE A 1 85 ? -0.849 8.164 13.148 1 94.75 85 ILE A C 1
ATOM 645 O O . ILE A 1 85 ? -0.989 8.953 14.086 1 94.75 85 ILE A O 1
ATOM 649 N N . ILE A 1 86 ? 0.317 7.984 12.586 1 94.25 86 ILE A N 1
ATOM 650 C CA . ILE A 1 86 ? 1.533 8.625 13.078 1 94.25 86 ILE A CA 1
ATOM 651 C C . ILE A 1 86 ? 1.427 10.141 12.906 1 94.25 86 ILE A C 1
ATOM 653 O O . ILE A 1 86 ? 1.845 10.898 13.781 1 94.25 86 ILE A O 1
ATOM 657 N N . GLY A 1 87 ? 0.85 10.539 11.828 1 91.88 87 GLY A N 1
ATOM 658 C CA . GLY A 1 87 ? 0.661 11.961 11.586 1 91.88 87 GLY A CA 1
ATOM 659 C C . GLY A 1 87 ? -0.224 12.633 12.617 1 91.88 87 GLY A C 1
ATOM 660 O O . GLY A 1 87 ? 0.046 13.758 13.031 1 91.88 87 GLY A O 1
ATOM 661 N N . LYS A 1 88 ? -1.218 12 13 1 89.38 88 LYS A N 1
ATOM 662 C CA . LYS A 1 88 ? -2.111 12.562 14.008 1 89.38 88 LYS A CA 1
ATOM 663 C C . LYS A 1 88 ? -1.413 12.672 15.359 1 89.38 88 LYS A C 1
ATOM 665 O O . LYS A 1 88 ? -1.645 13.625 16.109 1 89.38 88 LYS A O 1
ATOM 670 N N . VAL A 1 89 ? -0.566 11.758 15.594 1 88.06 89 VAL A N 1
ATOM 671 C CA . VAL A 1 89 ? 0.171 11.75 16.859 1 88.06 89 VAL A CA 1
ATOM 672 C C . VAL A 1 89 ? 1.207 12.875 16.859 1 88.06 89 VAL A C 1
ATOM 674 O O . VAL A 1 89 ? 1.419 13.531 17.875 1 88.06 89 VAL A O 1
ATOM 677 N N . LEU A 1 90 ? 1.854 13.195 15.711 1 87.44 90 LEU A N 1
ATOM 678 C CA . LEU A 1 90 ? 2.951 14.156 15.617 1 87.44 90 LEU A CA 1
ATOM 679 C C . LEU A 1 90 ? 2.42 15.57 15.414 1 87.44 90 LEU A C 1
ATOM 681 O O . LEU A 1 90 ? 3.176 16.547 15.508 1 87.44 90 LEU A O 1
ATOM 685 N N . GLY A 1 91 ? 1.256 15.898 15.281 1 76.88 91 GLY A N 1
ATOM 686 C CA . GLY A 1 91 ? 0.865 17.297 15.188 1 76.88 91 GLY A CA 1
ATOM 687 C C . GLY A 1 91 ? -0.341 17.516 14.297 1 76.88 91 GLY A C 1
ATOM 688 O O . GLY A 1 91 ? -0.647 18.656 13.93 1 76.88 91 GLY A O 1
ATOM 689 N N . GLY A 1 92 ? -0.739 16.516 13.711 1 78.81 92 GLY A N 1
ATOM 690 C CA . GLY A 1 92 ? -2.035 16.641 13.062 1 78.81 92 GLY A CA 1
ATOM 691 C C . GLY A 1 92 ? -1.961 16.531 11.547 1 78.81 92 GLY A C 1
ATOM 692 O O . GLY A 1 92 ? -0.929 16.828 10.945 1 78.81 92 GLY A O 1
ATOM 693 N N . ILE A 1 93 ? -2.895 16.094 11.031 1 86.88 93 ILE A N 1
ATOM 694 C CA . ILE A 1 93 ? -3.195 15.945 9.617 1 86.88 93 ILE A CA 1
ATOM 695 C C . ILE A 1 93 ? -4.422 16.781 9.258 1 86.88 93 ILE A C 1
ATOM 697 O O . ILE A 1 93 ? -5.387 16.844 10.023 1 86.88 93 ILE A O 1
ATOM 701 N N . PRO A 1 94 ? -4.203 17.531 8.156 1 88.81 94 PRO A N 1
ATOM 702 C CA . PRO A 1 94 ? -5.371 18.328 7.77 1 88.81 94 PRO A CA 1
ATOM 703 C C . PRO A 1 94 ? -6.652 17.5 7.707 1 88.81 94 PRO A C 1
ATOM 705 O O . PRO A 1 94 ? -6.645 16.375 7.203 1 88.81 94 PRO A O 1
ATOM 708 N N . LYS A 1 95 ? -7.633 18.125 8.227 1 90.69 95 LYS A N 1
ATOM 709 C CA . LYS A 1 95 ? -8.938 17.469 8.234 1 90.69 95 LYS A CA 1
ATOM 710 C C . LYS A 1 95 ? -9.367 17.078 6.824 1 90.69 95 LYS A C 1
ATOM 712 O O . LYS A 1 95 ? -9.875 15.969 6.609 1 90.69 95 LYS A O 1
ATOM 717 N N . LYS A 1 96 ? -9.156 17.969 5.871 1 92.81 96 LYS A N 1
ATOM 718 C CA . LYS A 1 96 ? -9.562 17.734 4.488 1 92.81 96 LYS A CA 1
ATOM 719 C C . LYS A 1 96 ? -8.875 16.5 3.914 1 92.81 96 LYS A C 1
ATOM 721 O O . LYS A 1 96 ? -9.469 15.766 3.129 1 92.81 96 LYS A O 1
ATOM 726 N N . LEU A 1 97 ? -7.656 16.344 4.305 1 93.62 97 LEU A N 1
ATOM 727 C CA . LEU A 1 97 ? -6.918 15.188 3.822 1 93.62 97 LEU A CA 1
ATOM 728 C C . LEU A 1 97 ? -7.512 13.891 4.379 1 93.62 97 LEU A C 1
ATOM 730 O O . LEU A 1 97 ? -7.711 12.93 3.637 1 93.62 97 LEU A O 1
ATOM 734 N N . THR A 1 98 ? -7.734 13.938 5.656 1 94.56 98 THR A N 1
ATOM 735 C CA . THR A 1 98 ? -8.297 12.758 6.305 1 94.56 98 THR A CA 1
ATOM 736 C C . THR A 1 98 ? -9.641 12.391 5.68 1 94.56 98 THR A C 1
ATOM 738 O O . THR A 1 98 ? -9.914 11.219 5.414 1 94.56 98 THR A O 1
ATOM 741 N N . MET A 1 99 ? -10.43 13.359 5.418 1 96.38 99 MET A N 1
ATOM 742 C CA . MET A 1 99 ? -11.75 13.125 4.836 1 96.38 99 MET A CA 1
ATOM 743 C C . MET A 1 99 ? -11.625 12.617 3.402 1 96.38 99 MET A C 1
ATOM 745 O O . MET A 1 99 ? -12.273 11.641 3.027 1 96.38 99 MET A O 1
ATOM 749 N N . LEU A 1 100 ? -10.844 13.305 2.629 1 96.38 100 LEU A N 1
ATOM 750 C CA . LEU A 1 100 ? -10.648 12.906 1.24 1 96.38 100 LEU A CA 1
ATOM 751 C C . LEU A 1 100 ? -10.094 11.484 1.155 1 96.38 100 LEU A C 1
ATOM 753 O O . LEU A 1 100 ? -10.586 10.672 0.371 1 96.38 100 LEU A O 1
ATOM 757 N N . TRP A 1 101 ? -9.125 11.234 1.971 1 97.19 101 TRP A N 1
ATOM 758 C CA . TRP A 1 101 ? -8.477 9.93 1.942 1 97.19 101 TRP A CA 1
ATOM 759 C C . TRP A 1 101 ? -9.438 8.836 2.398 1 97.19 101 TRP A C 1
ATOM 761 O O . TRP A 1 101 ? -9.391 7.707 1.9 1 97.19 101 TRP A O 1
ATOM 771 N N . ALA A 1 102 ? -10.305 9.172 3.295 1 98.31 102 ALA A N 1
ATOM 772 C CA . ALA A 1 102 ? -11.312 8.227 3.75 1 98.31 102 ALA A CA 1
ATOM 773 C C . ALA A 1 102 ? -12.297 7.898 2.629 1 98.31 102 ALA A C 1
ATOM 775 O O . ALA A 1 102 ? -12.703 6.742 2.469 1 98.31 102 ALA A O 1
ATOM 776 N N . VAL A 1 103 ? -12.664 8.852 1.836 1 97.81 103 VAL A N 1
ATOM 777 C CA . VAL A 1 103 ? -13.586 8.633 0.727 1 97.81 103 VAL A CA 1
ATOM 778 C C . VAL A 1 103 ? -12.914 7.766 -0.336 1 97.81 103 VAL A C 1
ATOM 780 O O . VAL A 1 103 ? -13.516 6.801 -0.823 1 97.81 103 VAL A O 1
ATOM 783 N N . VAL A 1 104 ? -11.68 8.109 -0.664 1 98.06 104 VAL A N 1
ATOM 784 C CA . VAL A 1 104 ? -10.922 7.312 -1.617 1 98.06 104 VAL A CA 1
ATOM 785 C C . VAL A 1 104 ? -10.797 5.879 -1.108 1 98.06 104 VAL A C 1
ATOM 787 O O . VAL A 1 104 ? -10.992 4.926 -1.867 1 98.06 104 VAL A O 1
ATOM 790 N N . GLY A 1 105 ? -10.461 5.738 0.192 1 98.62 105 GLY A N 1
ATOM 791 C CA . GLY A 1 105 ? -10.367 4.418 0.797 1 98.62 105 GLY A CA 1
ATOM 792 C C . GLY A 1 105 ? -11.664 3.641 0.735 1 98.62 105 GLY A C 1
ATOM 793 O O . GLY A 1 105 ? -11.672 2.459 0.386 1 98.62 105 GLY A O 1
ATOM 794 N N . CYS A 1 106 ? -12.758 4.27 1.016 1 98.62 106 CYS A N 1
ATOM 795 C CA . CYS A 1 106 ? -14.047 3.604 0.977 1 98.62 106 CYS A CA 1
ATOM 796 C C . CYS A 1 106 ? -14.328 3.029 -0.408 1 98.62 106 CYS A C 1
ATOM 798 O O . CYS A 1 106 ? -14.648 1.849 -0.542 1 98.62 106 CYS A O 1
ATOM 800 N N . ILE A 1 107 ? -14.141 3.818 -1.4 1 98.69 107 ILE A N 1
ATOM 801 C CA . ILE A 1 107 ? -14.438 3.424 -2.771 1 98.69 107 ILE A CA 1
ATOM 802 C C . ILE A 1 107 ? -13.523 2.275 -3.191 1 98.69 107 ILE A C 1
ATOM 804 O O . ILE A 1 107 ? -13.992 1.259 -3.709 1 98.69 107 ILE A O 1
ATOM 808 N N . LEU A 1 108 ? -12.266 2.367 -2.93 1 98.69 108 LEU A N 1
ATOM 809 C CA . LEU A 1 108 ? -11.297 1.389 -3.414 1 98.69 108 LEU A CA 1
ATOM 810 C C . LEU A 1 108 ? -11.414 0.076 -2.646 1 98.69 108 LEU A C 1
ATOM 812 O O . LEU A 1 108 ? -11.305 -1.003 -3.234 1 98.69 108 LEU A O 1
ATOM 816 N N . TRP A 1 109 ? -11.68 0.173 -1.355 1 98.81 109 TRP A N 1
ATOM 817 C CA . TRP A 1 109 ? -11.836 -1.043 -0.563 1 98.81 109 TRP A CA 1
ATOM 818 C C . TRP A 1 109 ? -13.078 -1.813 -0.99 1 98.81 109 TRP A C 1
ATOM 820 O O . TRP A 1 109 ? -13.039 -3.039 -1.128 1 98.81 109 TRP A O 1
ATOM 830 N N . VAL A 1 110 ? -14.172 -1.146 -1.186 1 98.75 110 VAL A N 1
ATOM 831 C CA . VAL A 1 110 ? -15.398 -1.799 -1.632 1 98.75 110 VAL A CA 1
ATOM 832 C C . VAL A 1 110 ? -15.188 -2.402 -3.02 1 98.75 110 VAL A C 1
ATOM 834 O O . VAL A 1 110 ? -15.594 -3.537 -3.277 1 98.75 110 VAL A O 1
ATOM 837 N N . ALA A 1 111 ? -14.57 -1.647 -3.893 1 98.44 111 ALA A N 1
ATOM 838 C CA . ALA A 1 111 ? -14.281 -2.154 -5.23 1 98.44 111 ALA A CA 1
ATOM 839 C C . ALA A 1 111 ? -13.406 -3.402 -5.168 1 98.44 111 ALA A C 1
ATOM 841 O O . ALA A 1 111 ? -13.672 -4.391 -5.855 1 98.44 111 ALA A O 1
ATOM 842 N N . ALA A 1 112 ? -12.344 -3.393 -4.355 1 98.06 112 ALA A N 1
ATOM 843 C CA . ALA A 1 112 ? -11.461 -4.547 -4.215 1 98.06 112 ALA A CA 1
ATOM 844 C C . ALA A 1 112 ? -12.219 -5.75 -3.656 1 98.06 112 ALA A C 1
ATOM 846 O O . ALA A 1 112 ? -12.039 -6.875 -4.125 1 98.06 112 ALA A O 1
ATOM 847 N N . GLY A 1 113 ? -13.055 -5.492 -2.643 1 97.88 113 GLY A N 1
ATOM 848 C CA . GLY A 1 113 ? -13.891 -6.566 -2.119 1 97.88 113 GLY A CA 1
ATOM 849 C C . GLY A 1 113 ? -14.82 -7.16 -3.16 1 97.88 113 GLY A C 1
ATOM 850 O O . GLY A 1 113 ? -14.945 -8.383 -3.256 1 97.88 113 GLY A O 1
ATOM 851 N N . ALA A 1 114 ? -15.43 -6.309 -3.908 1 97.62 114 ALA A N 1
ATOM 852 C CA . ALA A 1 114 ? -16.344 -6.754 -4.957 1 97.62 114 ALA A CA 1
ATOM 853 C C . ALA A 1 114 ? -15.609 -7.582 -6.008 1 97.62 114 ALA A C 1
ATOM 855 O O . ALA A 1 114 ? -16.156 -8.562 -6.52 1 97.62 114 ALA A O 1
ATOM 856 N N . VAL A 1 115 ? -14.438 -7.152 -6.355 1 95.62 115 VAL A N 1
ATOM 857 C CA . VAL A 1 115 ? -13.633 -7.887 -7.324 1 95.62 115 VAL A CA 1
ATOM 858 C C . VAL A 1 115 ? -13.352 -9.297 -6.801 1 95.62 115 VAL A C 1
ATOM 860 O O . VAL A 1 115 ? -13.469 -10.273 -7.543 1 95.62 115 VAL A O 1
ATOM 863 N N . ILE A 1 116 ? -12.984 -9.43 -5.547 1 94.69 116 ILE A N 1
ATOM 864 C CA . ILE A 1 116 ? -12.695 -10.727 -4.945 1 94.69 116 ILE A CA 1
ATOM 865 C C . ILE A 1 116 ? -13.961 -11.578 -4.914 1 94.69 116 ILE A C 1
ATOM 867 O O . ILE A 1 116 ? -13.93 -12.758 -5.277 1 94.69 116 ILE A O 1
ATOM 871 N N . LEU A 1 117 ? -15.07 -10.992 -4.566 1 94.69 117 LEU A N 1
ATOM 872 C CA . LEU A 1 117 ? -16.328 -11.727 -4.445 1 94.69 117 LEU A CA 1
ATOM 873 C C . LEU A 1 117 ? -16.828 -12.164 -5.816 1 94.69 117 LEU A C 1
ATOM 875 O O . LEU A 1 117 ? -17.422 -13.242 -5.949 1 94.69 117 LEU A O 1
ATOM 879 N N . LYS A 1 118 ? -16.641 -11.336 -6.754 1 93.5 118 LYS A N 1
ATOM 880 C CA . LYS A 1 118 ? -17.016 -11.742 -8.109 1 93.5 118 LYS A CA 1
ATOM 881 C C . LYS A 1 118 ? -16.172 -12.922 -8.578 1 93.5 118 LYS A C 1
ATOM 883 O O . LYS A 1 118 ? -16.688 -13.859 -9.195 1 93.5 118 LYS A O 1
ATOM 888 N N . ALA A 1 119 ? -14.883 -12.867 -8.305 1 87.88 119 ALA A N 1
ATOM 889 C CA . ALA A 1 119 ? -14.008 -13.984 -8.648 1 87.88 119 ALA A CA 1
ATOM 890 C C . ALA A 1 119 ? -14.438 -15.258 -7.93 1 87.88 119 ALA A C 1
ATOM 892 O O . ALA A 1 119 ? -14.438 -16.344 -8.523 1 87.88 119 ALA A O 1
ATOM 893 N N . TYR A 1 120 ? -14.758 -15.086 -6.758 1 87.25 120 TYR A N 1
ATOM 894 C CA . TYR A 1 120 ? -15.281 -16.203 -5.977 1 87.25 120 TYR A CA 1
ATOM 895 C C . TYR A 1 120 ? -16.547 -16.766 -6.613 1 87.25 120 TYR A C 1
ATOM 897 O O . TYR A 1 120 ? -16.672 -17.984 -6.773 1 87.25 120 TYR A O 1
ATOM 905 N N . ALA A 1 121 ? -17.453 -15.969 -6.965 1 89.12 121 ALA A N 1
ATOM 906 C CA . ALA A 1 121 ? -18.734 -16.375 -7.551 1 89.12 121 ALA A CA 1
ATOM 907 C C . ALA A 1 121 ? -18.516 -17.078 -8.891 1 89.12 121 ALA A C 1
ATOM 909 O O . ALA A 1 121 ? -19.219 -18.047 -9.211 1 89.12 121 ALA A O 1
ATOM 910 N N . ASP A 1 122 ? -17.625 -16.578 -9.602 1 85.56 122 ASP A N 1
ATOM 911 C CA . ASP A 1 122 ? -17.328 -17.188 -10.898 1 85.56 122 ASP A CA 1
ATOM 912 C C . ASP A 1 122 ? -16.812 -18.609 -10.734 1 85.56 122 ASP A C 1
ATOM 914 O O . ASP A 1 122 ? -17.172 -19.5 -11.5 1 85.56 122 ASP A O 1
ATOM 918 N N . VAL A 1 123 ? -16.016 -18.844 -9.773 1 81.38 123 VAL A N 1
ATOM 919 C CA . VAL A 1 123 ? -15.469 -20.172 -9.531 1 81.38 123 VAL A CA 1
ATOM 920 C C . VAL A 1 123 ? -16.547 -21.094 -8.992 1 81.38 123 VAL A C 1
ATOM 922 O O . VAL A 1 123 ? -16.641 -22.266 -9.383 1 81.38 123 VAL A O 1
ATOM 925 N N . GLU A 1 124 ? -17.297 -20.594 -8.188 1 80.5 124 GLU A N 1
ATOM 926 C CA . GLU A 1 124 ? -18.391 -21.375 -7.613 1 80.5 124 GLU A CA 1
ATOM 927 C C . GLU A 1 124 ? -19.375 -21.844 -8.695 1 80.5 124 GLU A C 1
ATOM 929 O O . GLU A 1 124 ? -19.875 -22.953 -8.641 1 80.5 124 GLU A O 1
ATOM 934 N N . GLU A 1 125 ? -19.562 -21 -9.602 1 83.56 125 GLU A N 1
ATOM 935 C CA . GLU A 1 125 ? -20.484 -21.312 -10.672 1 83.56 125 GLU A CA 1
ATOM 936 C C . GLU A 1 125 ? -19.938 -22.406 -11.586 1 83.56 125 GLU A C 1
ATOM 938 O O . GLU A 1 125 ? -20.688 -23.156 -12.195 1 83.56 125 GLU A O 1
ATOM 943 N N . MET A 1 126 ? -18.625 -22.422 -11.656 1 78.81 126 MET A N 1
ATOM 944 C CA . MET A 1 126 ? -17.984 -23.438 -12.492 1 78.81 126 MET A CA 1
ATOM 945 C C . MET A 1 126 ? -18 -24.797 -11.812 1 78.81 126 MET A C 1
ATOM 947 O O . MET A 1 126 ? -17.797 -25.828 -12.469 1 78.81 126 MET A O 1
ATOM 951 N N . LEU A 1 127 ? -18.188 -24.766 -10.547 1 75.88 127 LEU A N 1
ATOM 952 C CA . LEU A 1 127 ? -18.234 -26.031 -9.797 1 75.88 127 LEU A CA 1
ATOM 953 C C . LEU A 1 127 ? -19.562 -26.734 -9.992 1 75.88 127 LEU A C 1
ATOM 955 O O . LEU A 1 127 ? -20.594 -26.078 -10.227 1 75.88 127 LEU A O 1
ATOM 959 N N . PRO A 1 128 ? -19.406 -28.078 -10.117 1 67.88 128 PRO A N 1
ATOM 960 C CA . PRO A 1 128 ? -20.641 -28.844 -10.352 1 67.88 128 PRO A CA 1
ATOM 961 C C . PRO A 1 128 ? -21.672 -28.625 -9.258 1 67.88 128 PRO A C 1
ATOM 963 O O . PRO A 1 128 ? -21.328 -28.375 -8.102 1 67.88 128 PRO A O 1
ATOM 966 N N . SER A 1 129 ? -22.844 -28.406 -9.648 1 64.56 129 SER A N 1
ATOM 967 C CA . SER A 1 129 ? -24 -28.156 -8.789 1 64.56 129 SER A CA 1
ATOM 968 C C . SER A 1 129 ? -24.234 -29.312 -7.816 1 64.56 129 SER A C 1
ATOM 970 O O . SER A 1 129 ? -24.938 -29.156 -6.82 1 64.56 129 SER A O 1
ATOM 972 N N . THR A 1 130 ? -23.719 -30.453 -8.172 1 60.41 130 THR A N 1
ATOM 973 C CA . THR A 1 130 ? -23.906 -31.594 -7.277 1 60.41 130 THR A CA 1
ATOM 974 C C . THR A 1 130 ? -22.938 -31.531 -6.102 1 60.41 130 THR A C 1
ATOM 976 O O . THR A 1 130 ? -21.781 -31.141 -6.27 1 60.41 130 THR A O 1
ATOM 979 N N . PRO A 1 131 ? -23.516 -31.75 -4.938 1 56.66 131 PRO A N 1
ATOM 980 C CA . PRO A 1 131 ? -22.688 -31.688 -3.734 1 56.66 131 PRO A CA 1
ATOM 981 C C . PRO A 1 131 ? -21.422 -32.562 -3.85 1 56.66 131 PRO A C 1
ATOM 983 O O . PRO A 1 131 ? -21.5 -33.781 -3.855 1 56.66 131 PRO A O 1
ATOM 986 N N . ILE A 1 132 ? -20.547 -32.375 -4.746 1 64.25 132 ILE A N 1
ATOM 987 C CA . ILE A 1 132 ? -19.297 -33.094 -4.734 1 64.25 132 ILE A CA 1
ATOM 988 C C . ILE A 1 132 ? -18.344 -32.469 -3.717 1 64.25 132 ILE A C 1
ATOM 990 O O . ILE A 1 132 ? -18.359 -31.25 -3.518 1 64.25 132 ILE A O 1
ATOM 994 N N . LYS A 1 133 ? -17.875 -33.344 -2.949 1 70.44 133 LYS A N 1
ATOM 995 C CA . LYS A 1 133 ? -16.906 -32.906 -1.967 1 70.44 133 LYS A CA 1
ATOM 996 C C . LYS A 1 133 ? -15.68 -32.281 -2.65 1 70.44 133 LYS A C 1
ATOM 998 O O . LYS A 1 133 ? -14.977 -32.969 -3.406 1 70.44 133 LYS A O 1
ATOM 1003 N N . LEU A 1 134 ? -15.68 -31 -2.588 1 76.31 134 LEU A N 1
ATOM 1004 C CA . LEU A 1 134 ? -14.516 -30.312 -3.137 1 76.31 134 LEU A CA 1
ATOM 1005 C C . LEU A 1 134 ? -13.234 -30.75 -2.422 1 76.31 134 LEU A C 1
ATOM 1007 O O . LEU A 1 134 ? -13.266 -31.062 -1.231 1 76.31 134 LEU A O 1
ATOM 1011 N N . PRO A 1 135 ? -12.227 -30.891 -3.141 1 77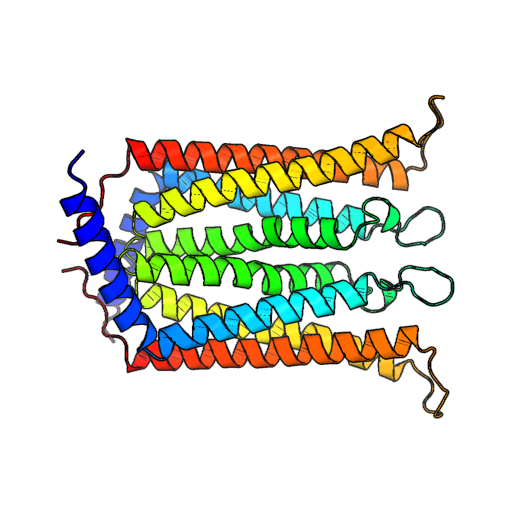.56 135 PRO A N 1
ATOM 1012 C CA . PRO A 1 135 ? -10.961 -31.109 -2.439 1 77.56 135 PRO A CA 1
ATOM 1013 C C . PRO A 1 135 ? -10.711 -30.078 -1.34 1 77.56 135 PRO A C 1
ATOM 1015 O O . PRO A 1 135 ? -11.055 -28.906 -1.498 1 77.56 135 PRO A O 1
ATOM 1018 N N . PRO A 1 136 ? -10.336 -30.547 -0.242 1 82.12 136 PRO A N 1
ATOM 1019 C CA . PRO A 1 136 ? -10.133 -29.672 0.917 1 82.12 136 PRO A CA 1
ATOM 1020 C C . PRO A 1 136 ? -9.336 -28.406 0.576 1 82.12 136 PRO A C 1
ATOM 1022 O O . PRO A 1 136 ? -9.578 -27.344 1.147 1 82.12 136 PRO A O 1
ATOM 1025 N N . GLU A 1 137 ? -8.422 -28.469 -0.307 1 79.12 137 GLU A N 1
ATOM 1026 C CA . GLU A 1 137 ? -7.602 -27.328 -0.707 1 79.12 137 GLU A CA 1
ATOM 1027 C C . GLU A 1 137 ? -8.438 -26.266 -1.41 1 79.12 137 GLU A C 1
ATOM 1029 O O . GLU A 1 137 ? -8.242 -25.062 -1.192 1 79.12 137 GLU A O 1
ATOM 1034 N N . LEU A 1 138 ? -9.32 -26.75 -2.201 1 79.75 138 LEU A N 1
ATOM 1035 C CA . LEU A 1 138 ? -10.18 -25.828 -2.941 1 79.75 138 LEU A CA 1
ATOM 1036 C C . LEU A 1 138 ? -11.211 -25.188 -2.018 1 79.75 138 LEU A C 1
ATOM 1038 O O . LEU A 1 138 ? -11.523 -24 -2.156 1 79.75 138 LEU A O 1
ATOM 1042 N N . GLU A 1 139 ? -11.688 -25.953 -1.175 1 84.06 139 GLU A N 1
ATOM 1043 C CA . GLU A 1 139 ? -12.633 -25.422 -0.194 1 84.06 139 GLU A CA 1
ATOM 1044 C C . GLU A 1 139 ? -11.984 -24.344 0.665 1 84.06 139 GLU A C 1
ATOM 1046 O O . GLU A 1 139 ? -12.602 -23.312 0.932 1 84.06 139 GLU A O 1
ATOM 1051 N N . LYS A 1 140 ? -10.812 -24.609 1.134 1 86.25 140 LYS A N 1
ATOM 1052 C CA . LYS A 1 140 ? -10.07 -23.625 1.925 1 86.25 140 LYS A CA 1
ATOM 1053 C C . LYS A 1 140 ? -9.828 -22.344 1.129 1 86.25 140 LYS A C 1
ATOM 1055 O O . LYS A 1 140 ? -10 -21.25 1.649 1 86.25 140 LYS A O 1
ATOM 1060 N N . LEU A 1 141 ? -9.445 -22.484 -0.058 1 83.81 141 LEU A N 1
ATOM 1061 C CA . LEU A 1 141 ? -9.203 -21.344 -0.946 1 83.81 141 LEU A CA 1
ATOM 1062 C C . LEU A 1 141 ? -10.453 -20.5 -1.092 1 83.81 141 LEU A C 1
ATOM 1064 O O . LEU A 1 141 ? -10.398 -19.266 -0.947 1 83.81 141 LEU A O 1
ATOM 1068 N N . LEU A 1 142 ? -11.555 -21.188 -1.345 1 86.62 142 LEU A N 1
ATOM 1069 C CA . LEU A 1 142 ? -12.82 -20.484 -1.562 1 86.62 142 LEU A CA 1
ATOM 1070 C C . LEU A 1 142 ? -13.273 -19.781 -0.29 1 86.62 142 LEU A C 1
ATOM 1072 O O . LEU A 1 142 ? -13.719 -18.625 -0.337 1 86.62 142 LEU A O 1
ATOM 1076 N N . ASN A 1 143 ? -13.117 -20.406 0.817 1 90.88 143 ASN A N 1
ATOM 1077 C CA . ASN A 1 143 ? -13.5 -19.797 2.086 1 90.88 143 ASN A CA 1
ATOM 1078 C C . ASN A 1 143 ? -12.625 -18.594 2.414 1 90.88 143 ASN A C 1
ATOM 1080 O O . ASN A 1 143 ? -13.117 -17.594 2.926 1 90.88 143 ASN A O 1
ATOM 1084 N N . GLU A 1 144 ? -11.352 -18.688 2.145 1 92 144 GLU A N 1
ATOM 1085 C CA . GLU A 1 144 ? -10.43 -17.578 2.408 1 92 144 GLU A CA 1
ATOM 1086 C C . GLU A 1 144 ? -10.703 -16.406 1.484 1 92 144 GLU A C 1
ATOM 1088 O O . GLU A 1 144 ? -10.633 -15.25 1.909 1 92 144 GLU A O 1
ATOM 1093 N N . GLU A 1 145 ? -11.016 -16.672 0.276 1 90.94 145 GLU A N 1
ATOM 1094 C CA . GLU A 1 145 ? -11.32 -15.602 -0.657 1 90.94 145 GLU A CA 1
ATOM 1095 C C . GLU A 1 145 ? -12.648 -14.93 -0.309 1 90.94 145 GLU A C 1
ATOM 1097 O O . GLU A 1 145 ? -12.781 -13.711 -0.412 1 90.94 145 GLU A O 1
ATOM 1102 N N . LEU A 1 146 ? -13.594 -15.781 0.014 1 93.94 146 LEU A N 1
ATOM 1103 C CA . LEU A 1 146 ? -14.859 -15.219 0.472 1 93.94 146 LEU A CA 1
ATOM 1104 C C . LEU A 1 146 ? -14.648 -14.305 1.672 1 93.94 146 LEU A C 1
ATOM 1106 O O . LEU A 1 146 ? -15.148 -13.18 1.699 1 93.94 146 LEU A O 1
ATOM 1110 N N . ALA A 1 147 ? -13.906 -14.75 2.6 1 97.12 147 ALA A N 1
ATOM 1111 C CA . ALA A 1 147 ? -13.609 -13.969 3.797 1 97.12 147 ALA A CA 1
ATOM 1112 C C . ALA A 1 147 ? -12.852 -12.688 3.443 1 97.12 147 ALA A C 1
ATOM 1114 O O . ALA A 1 147 ? -13.164 -11.617 3.959 1 97.12 147 ALA A O 1
ATOM 1115 N N . ALA A 1 148 ? -11.867 -12.773 2.598 1 96.69 148 ALA A N 1
ATOM 1116 C CA . ALA A 1 148 ? -11.094 -11.602 2.186 1 96.69 148 ALA A CA 1
ATOM 1117 C C . ALA A 1 148 ? -11.984 -10.578 1.482 1 96.69 148 ALA A C 1
ATOM 1119 O O . ALA A 1 148 ? -11.836 -9.375 1.696 1 96.69 148 ALA A O 1
ATOM 1120 N N . GLY A 1 149 ? -12.859 -11.07 0.605 1 97.19 149 GLY A N 1
ATOM 1121 C CA . GLY A 1 149 ? -13.789 -10.172 -0.059 1 97.19 149 GLY A CA 1
ATOM 1122 C C . GLY A 1 149 ? -14.711 -9.445 0.905 1 97.19 149 GLY A C 1
ATOM 1123 O O . GLY A 1 149 ? -14.906 -8.234 0.781 1 97.19 149 GLY A O 1
ATOM 1124 N N . ILE A 1 150 ? -15.25 -10.148 1.892 1 98.44 150 ILE A N 1
ATOM 1125 C CA . ILE A 1 150 ? -16.109 -9.57 2.916 1 98.44 150 ILE A CA 1
ATOM 1126 C C . ILE A 1 150 ? -15.328 -8.539 3.727 1 98.44 150 ILE A C 1
ATOM 1128 O O . ILE A 1 150 ? -15.836 -7.453 4.02 1 98.44 150 ILE A O 1
ATOM 1132 N N . ILE A 1 151 ? -14.133 -8.875 4.047 1 98.5 151 ILE A N 1
ATOM 1133 C CA . ILE A 1 151 ? -13.281 -7.949 4.785 1 98.5 151 ILE A CA 1
ATOM 1134 C C . ILE A 1 151 ? -13.07 -6.676 3.971 1 98.5 151 ILE A C 1
ATOM 1136 O O . ILE A 1 151 ? -13.047 -5.574 4.523 1 98.5 151 ILE A O 1
ATOM 1140 N N . GLY A 1 152 ? -12.891 -6.848 2.652 1 98.69 152 GLY A N 1
ATOM 1141 C CA . GLY A 1 152 ? -12.789 -5.676 1.799 1 98.69 152 GLY A CA 1
ATOM 1142 C C . GLY A 1 152 ? -13.984 -4.75 1.903 1 98.69 152 GLY A C 1
ATOM 1143 O O . GLY A 1 152 ? -13.828 -3.541 2.092 1 98.69 152 GLY A O 1
ATOM 1144 N N . ILE A 1 153 ? -15.125 -5.297 1.881 1 98.69 153 ILE A N 1
ATOM 1145 C CA . ILE A 1 153 ? -16.344 -4.508 1.962 1 98.69 153 ILE A CA 1
ATOM 1146 C C . ILE A 1 153 ? -16.469 -3.885 3.352 1 98.69 153 ILE A C 1
ATOM 1148 O O . ILE A 1 153 ? -16.781 -2.699 3.48 1 98.69 153 ILE A O 1
ATOM 1152 N N . LEU A 1 154 ? -16.203 -4.652 4.328 1 98.75 154 LEU A N 1
ATOM 1153 C CA . LEU A 1 154 ? -16.297 -4.176 5.703 1 98.75 154 LEU A CA 1
ATOM 1154 C C . LEU A 1 154 ? -15.328 -3.025 5.949 1 98.75 154 LEU A C 1
ATOM 1156 O O . LEU A 1 154 ? -15.688 -2.033 6.586 1 98.75 154 LEU A O 1
ATOM 1160 N N . ASN A 1 155 ? -14.109 -3.168 5.48 1 98.88 155 ASN A N 1
ATOM 1161 C CA . ASN A 1 155 ? -13.141 -2.096 5.672 1 98.88 155 ASN A CA 1
ATOM 1162 C C . ASN A 1 155 ? -13.539 -0.833 4.918 1 98.88 155 ASN A C 1
ATOM 1164 O O . ASN A 1 155 ? -13.289 0.281 5.379 1 98.88 155 ASN A O 1
ATOM 1168 N N . GLY A 1 156 ? -14.141 -1.011 3.717 1 98.81 156 GLY A N 1
ATOM 1169 C CA . GLY A 1 156 ? -14.719 0.136 3.033 1 98.81 156 GLY A CA 1
ATOM 1170 C C . GLY A 1 156 ? -15.75 0.869 3.869 1 98.81 156 GLY A C 1
ATOM 1171 O O . GLY A 1 156 ? -15.75 2.102 3.922 1 98.81 156 GLY A O 1
ATOM 1172 N N . LEU A 1 157 ? -16.547 0.148 4.551 1 98.5 157 LEU A N 1
ATOM 1173 C CA . LEU A 1 157 ? -17.562 0.741 5.426 1 98.5 157 LEU A CA 1
ATOM 1174 C C . LEU A 1 157 ? -16.906 1.474 6.59 1 98.5 157 LEU A C 1
ATOM 1176 O O . LEU A 1 157 ? -17.375 2.529 7.012 1 98.5 157 LEU A O 1
ATOM 1180 N N . LEU A 1 158 ? -15.812 0.938 7.078 1 98.69 158 LEU A N 1
ATOM 1181 C CA . LEU A 1 158 ? -15.102 1.614 8.156 1 98.69 158 LEU A CA 1
ATOM 1182 C C . LEU A 1 158 ? -14.547 2.957 7.688 1 98.69 158 LEU A C 1
ATOM 1184 O O . LEU A 1 158 ? -14.547 3.93 8.445 1 98.69 158 LEU A O 1
ATOM 1188 N N . TYR A 1 159 ? -14.086 2.994 6.504 1 98.62 159 TYR A N 1
ATOM 1189 C CA . TYR A 1 159 ? -13.602 4.258 5.965 1 98.62 159 TYR A CA 1
ATOM 1190 C C . TYR A 1 159 ? -14.742 5.25 5.789 1 98.62 159 TYR A C 1
ATOM 1192 O O . TYR A 1 159 ? -14.555 6.457 5.957 1 98.62 159 TYR A O 1
ATOM 1200 N N . LEU A 1 160 ? -15.883 4.719 5.426 1 98.38 160 LEU A N 1
ATOM 1201 C CA . LEU A 1 160 ? -17.047 5.59 5.352 1 98.38 160 LEU A CA 1
ATOM 1202 C C . LEU A 1 160 ? -17.391 6.156 6.727 1 98.38 160 LEU A C 1
ATOM 1204 O O . LEU A 1 160 ? -17.656 7.352 6.859 1 98.38 160 LEU A O 1
ATOM 1208 N N . VAL A 1 161 ? -17.406 5.344 7.695 1 98.12 161 VAL A N 1
ATOM 1209 C CA . VAL A 1 161 ? -17.672 5.777 9.062 1 98.12 161 VAL A CA 1
ATOM 1210 C C . VAL A 1 161 ? -16.656 6.832 9.484 1 98.12 161 VAL A C 1
ATOM 1212 O O . VAL A 1 161 ? -17.016 7.824 10.125 1 98.12 161 VAL A O 1
ATOM 1215 N N . GLU A 1 162 ? -15.375 6.59 9.156 1 97.69 162 GLU A N 1
ATOM 1216 C CA . GLU A 1 162 ? -14.352 7.578 9.461 1 97.69 162 GLU A CA 1
ATOM 1217 C C . GLU A 1 162 ? -14.68 8.93 8.82 1 97.69 162 GLU A C 1
ATOM 1219 O O . GLU A 1 162 ? -14.531 9.969 9.461 1 97.69 162 GLU A O 1
ATOM 1224 N N . PHE A 1 163 ? -15.055 8.898 7.594 1 97.06 163 PHE A N 1
ATOM 1225 C CA . PHE A 1 163 ? -15.422 10.125 6.898 1 97.06 163 PHE A CA 1
ATOM 1226 C C . PHE A 1 163 ? -16.516 10.875 7.652 1 97.06 163 PHE A C 1
ATOM 1228 O O . PHE A 1 163 ? -16.406 12.086 7.867 1 97.06 163 PHE A O 1
ATOM 1235 N N . ILE A 1 164 ? -17.516 10.203 8.078 1 96.88 164 ILE A N 1
ATOM 1236 C CA . ILE A 1 164 ? -18.641 10.805 8.773 1 96.88 164 ILE A CA 1
ATOM 1237 C C . ILE A 1 164 ? -18.188 11.359 10.125 1 96.88 164 ILE A C 1
ATOM 1239 O O . ILE A 1 164 ? -18.547 12.477 10.492 1 96.88 164 ILE A O 1
ATOM 1243 N N . LEU A 1 165 ? -17.391 10.578 10.82 1 95.38 165 LEU A N 1
ATOM 1244 C CA . LEU A 1 165 ? -16.922 10.992 12.141 1 95.38 165 LEU A CA 1
ATOM 1245 C C . LEU A 1 165 ? -16.047 12.234 12.039 1 95.38 165 LEU A C 1
ATOM 1247 O O . LEU A 1 165 ? -16.188 13.164 12.836 1 95.38 165 LEU A O 1
ATOM 1251 N N . VAL A 1 166 ? -15.203 12.219 11.07 1 93.94 166 VAL A N 1
ATOM 1252 C CA . VAL A 1 166 ? -14.297 13.352 10.906 1 93.94 166 VAL A CA 1
ATOM 1253 C C . VAL A 1 166 ? -15.078 14.57 10.422 1 93.94 166 VAL A C 1
ATOM 1255 O O . VAL A 1 166 ? -14.867 15.688 10.906 1 93.94 166 VAL A O 1
ATOM 1258 N N . ALA A 1 167 ? -15.992 14.414 9.539 1 92.75 167 ALA A N 1
ATOM 1259 C CA . ALA A 1 167 ? -16.812 15.508 9.023 1 92.75 167 ALA A CA 1
ATOM 1260 C C . ALA A 1 167 ? -17.656 16.141 10.133 1 92.75 167 ALA A C 1
ATOM 1262 O O . ALA A 1 167 ? -17.812 17.359 10.18 1 92.75 167 ALA A O 1
ATOM 1263 N N . LYS A 1 168 ? -18.062 15.375 11.023 1 90.88 168 LYS A N 1
ATOM 1264 C CA . LYS A 1 168 ? -19.031 15.844 12.016 1 90.88 168 LYS A CA 1
ATOM 1265 C C . LYS A 1 168 ? -18.312 16.297 13.289 1 90.88 168 LYS A C 1
ATOM 1267 O O . LYS A 1 168 ? -18.734 17.266 13.938 1 90.88 168 LYS A O 1
ATOM 1272 N N . PHE A 1 169 ? -17.328 15.562 13.602 1 84.81 169 PHE A N 1
ATOM 1273 C CA . PHE A 1 169 ? -16.828 15.75 14.961 1 84.81 169 PHE A CA 1
ATOM 1274 C C . PHE A 1 169 ? -15.461 16.438 14.945 1 84.81 169 PHE A C 1
ATOM 1276 O O . PHE A 1 169 ? -14.961 16.859 15.992 1 84.81 169 PHE A O 1
ATOM 1283 N N . GLU A 1 170 ? -14.797 16.438 13.898 1 78.69 170 GLU A N 1
ATOM 1284 C CA . GLU A 1 170 ? -13.5 17.109 13.891 1 78.69 170 GLU A CA 1
ATOM 1285 C C . GLU A 1 170 ? -13.625 18.531 13.328 1 78.69 170 GLU A C 1
ATOM 1287 O O . GLU A 1 170 ? -14.398 18.766 12.398 1 78.69 170 GLU A O 1
ATOM 1292 N N . THR A 1 171 ? -13.164 19.484 14.125 1 64.31 171 THR A N 1
ATOM 1293 C CA . THR A 1 171 ? -13.203 20.891 13.734 1 64.31 171 THR A CA 1
ATOM 1294 C C . THR A 1 171 ? -12.078 21.219 12.758 1 64.31 171 THR A C 1
ATOM 1296 O O . THR A 1 171 ? -11.039 20.547 12.75 1 64.31 171 THR A O 1
ATOM 1299 N N . GLU A 1 172 ? -12.383 21.938 11.609 1 56.28 172 GLU A N 1
ATOM 1300 C CA . GLU A 1 172 ? -11.398 22.344 10.609 1 56.28 172 GLU A CA 1
ATOM 1301 C C . GLU A 1 172 ? -10.164 22.953 11.273 1 56.28 172 GLU A C 1
ATOM 1303 O O . GLU A 1 172 ? -10.289 23.859 12.109 1 56.28 172 GLU A O 1
ATOM 1308 N N . GLU A 1 173 ? -9.289 22.25 11.727 1 48.5 173 GLU A N 1
ATOM 1309 C CA . GLU A 1 173 ? -8.102 22.938 12.25 1 48.5 173 GLU A CA 1
ATOM 1310 C C . GLU A 1 173 ? -7.688 24.094 11.336 1 48.5 173 GLU A C 1
ATOM 1312 O O . GLU A 1 173 ? -7.438 23.891 10.148 1 48.5 173 GLU A O 1
ATOM 1317 N N . LEU A 1 174 ? -8.273 25.266 11.469 1 38.44 174 LEU A N 1
ATOM 1318 C CA . LEU A 1 174 ? -7.832 26.516 10.852 1 38.44 174 LEU A CA 1
ATOM 1319 C C . LEU A 1 174 ? -6.328 26.688 11.016 1 38.44 174 LEU A C 1
ATOM 1321 O O . LEU A 1 174 ? -5.805 26.594 12.133 1 38.44 174 LEU A O 1
ATOM 1325 N N . SER A 1 175 ? -5.473 26.188 10.266 1 35.78 175 SER A N 1
ATOM 1326 C CA . SER A 1 175 ? -4.168 26.844 10.312 1 35.78 175 SER A CA 1
ATOM 1327 C C . SER A 1 175 ? -4.305 28.328 10.617 1 35.78 175 SER A C 1
ATOM 1329 O O . SER A 1 175 ? -4.84 29.094 9.812 1 35.78 175 SER A O 1
ATOM 1331 N N . SER A 1 176 ? -4.648 28.766 11.75 1 28.45 176 SER A N 1
ATOM 1332 C CA . SER A 1 176 ? -4.324 30.141 12.109 1 28.45 176 SER A CA 1
ATOM 1333 C C . SER A 1 176 ? -2.82 30.375 12.07 1 28.45 176 SER A C 1
ATOM 1335 O O . SER A 1 176 ? -2.035 29.5 12.43 1 28.45 176 SER A O 1
ATOM 1337 N N . MET B 1 1 ? -23.906 30.641 -5.098 1 42.69 1 MET B N 1
ATOM 1338 C CA . MET B 1 1 ? -22.625 30.047 -4.742 1 42.69 1 MET B CA 1
ATOM 1339 C C . MET B 1 1 ? -21.5 30.656 -5.559 1 42.69 1 MET B C 1
ATOM 1341 O O . MET B 1 1 ? -21.516 30.625 -6.793 1 42.69 1 MET B O 1
ATOM 1345 N N . ASP B 1 2 ? -20.797 31.688 -4.949 1 48.22 2 ASP B N 1
ATOM 1346 C CA . ASP B 1 2 ? -19.938 32.688 -5.574 1 48.22 2 ASP B CA 1
ATOM 1347 C C . ASP B 1 2 ? -18.781 32.031 -6.336 1 48.22 2 ASP B C 1
ATOM 1349 O O . ASP B 1 2 ? -17.891 31.438 -5.73 1 48.22 2 ASP B O 1
ATOM 1353 N N . ILE B 1 3 ? -18.891 31.844 -7.484 1 51.66 3 ILE B N 1
ATOM 1354 C CA . ILE B 1 3 ? -18.016 31.312 -8.516 1 51.66 3 ILE B CA 1
ATOM 1355 C C . ILE B 1 3 ? -16.641 31.984 -8.414 1 51.66 3 ILE B C 1
ATOM 1357 O O . ILE B 1 3 ? -15.609 31.328 -8.555 1 51.66 3 ILE B O 1
ATOM 1361 N N . ALA B 1 4 ? -16.703 33.25 -8.18 1 57.97 4 ALA B N 1
ATOM 1362 C CA . ALA B 1 4 ? -15.469 34 -8.086 1 57.97 4 ALA B CA 1
ATOM 1363 C C . ALA B 1 4 ? -14.609 33.531 -6.93 1 57.97 4 ALA B C 1
ATOM 1365 O O . ALA B 1 4 ? -13.391 33.375 -7.074 1 57.97 4 ALA B O 1
ATOM 1366 N N . HIS B 1 5 ? -15.141 33.156 -5.773 1 61.03 5 HIS B N 1
ATOM 1367 C CA . HIS B 1 5 ? -14.445 32.625 -4.605 1 61.03 5 HIS B CA 1
ATOM 1368 C C . HIS B 1 5 ? -13.883 31.25 -4.883 1 61.03 5 HIS B C 1
ATOM 1370 O O . HIS B 1 5 ? -12.781 30.922 -4.441 1 61.03 5 HIS B O 1
ATOM 1376 N N . THR B 1 6 ? -14.633 30.469 -5.652 1 61.56 6 THR B N 1
ATOM 1377 C CA . THR B 1 6 ? -14.164 29.141 -6.039 1 61.56 6 THR B CA 1
ATOM 1378 C C . THR B 1 6 ? -12.953 29.25 -6.961 1 61.56 6 THR B C 1
ATOM 1380 O O . THR B 1 6 ? -11.992 28.484 -6.82 1 61.56 6 THR B O 1
ATOM 1383 N N . PHE B 1 7 ? -13.109 30.188 -7.832 1 55.09 7 PHE B N 1
ATOM 1384 C CA . PHE B 1 7 ? -12.016 30.391 -8.773 1 55.09 7 PHE B CA 1
ATOM 1385 C C . PHE B 1 7 ? -10.781 30.938 -8.062 1 55.09 7 PHE B C 1
ATOM 1387 O O . PHE B 1 7 ? -9.656 30.547 -8.367 1 55.09 7 PHE B O 1
ATOM 1394 N N . CYS B 1 8 ? -10.977 31.906 -7.191 1 55 8 CYS B N 1
ATOM 1395 C CA . CYS B 1 8 ? -9.867 32.438 -6.422 1 55 8 CYS B CA 1
ATOM 1396 C C . CYS B 1 8 ? -9.219 31.375 -5.555 1 55 8 CYS B C 1
ATOM 1398 O O . CYS B 1 8 ? -7.992 31.297 -5.473 1 55 8 CYS B O 1
ATOM 1400 N N . SER B 1 9 ? -10.078 30.625 -4.941 1 62.34 9 SER B N 1
ATOM 1401 C CA . SER B 1 9 ? -9.57 29.531 -4.129 1 62.34 9 SER B CA 1
ATOM 1402 C C . SER B 1 9 ? -8.805 28.516 -4.98 1 62.34 9 SER B C 1
ATOM 1404 O O . SER B 1 9 ? -7.746 28.031 -4.578 1 62.34 9 SER B O 1
ATOM 1406 N N . ALA B 1 10 ? -9.312 28.359 -6.227 1 66.25 10 ALA B N 1
ATOM 1407 C CA . ALA B 1 10 ? -8.641 27.453 -7.16 1 66.25 10 ALA B CA 1
ATOM 1408 C C . ALA B 1 10 ? -7.305 28.047 -7.617 1 66.25 10 ALA B C 1
ATOM 1410 O O . ALA B 1 10 ? -6.316 27.328 -7.746 1 66.25 10 ALA B O 1
ATOM 1411 N N . THR B 1 11 ? -7.297 29.266 -7.809 1 60.31 11 THR B N 1
ATOM 1412 C CA . THR B 1 11 ? -6.07 29.906 -8.25 1 60.31 11 THR B CA 1
ATOM 1413 C C . THR B 1 11 ? -5.02 29.891 -7.137 1 60.31 11 THR B C 1
ATOM 1415 O O . THR B 1 11 ? -3.838 29.672 -7.398 1 60.31 11 THR B O 1
ATOM 1418 N N . GLU B 1 12 ? -5.473 30.297 -6.02 1 66.94 12 GLU B N 1
ATOM 1419 C CA . GLU B 1 12 ? -4.566 30.266 -4.875 1 66.94 12 GLU B CA 1
ATOM 1420 C C . GLU B 1 12 ? -4.023 28.859 -4.629 1 66.94 12 GLU B C 1
ATOM 1422 O O . GLU B 1 12 ? -2.842 28.688 -4.328 1 66.94 12 GLU B O 1
ATOM 1427 N N . GLU B 1 13 ? -4.898 27.984 -4.895 1 70.06 13 GLU B N 1
ATOM 1428 C CA . GLU B 1 13 ? -4.465 26.594 -4.762 1 70.06 13 GLU B CA 1
ATOM 1429 C C . GLU B 1 13 ? -3.439 26.234 -5.832 1 70.06 13 GLU B C 1
ATOM 1431 O O . GLU B 1 13 ? -2.451 25.547 -5.547 1 70.06 13 GLU B O 1
ATOM 1436 N N . MET B 1 14 ? -3.705 26.641 -6.996 1 70.12 14 MET B N 1
ATOM 1437 C CA . MET B 1 14 ? -2.783 26.375 -8.094 1 70.12 14 MET B CA 1
ATOM 1438 C C . MET B 1 14 ? -1.433 27.031 -7.848 1 70.12 14 MET B C 1
ATOM 1440 O O . MET B 1 14 ? -0.389 26.469 -8.18 1 70.12 14 MET B O 1
ATOM 1444 N N . ALA B 1 15 ? -1.439 28.266 -7.297 1 69.25 15 ALA B N 1
ATOM 1445 C CA . ALA B 1 15 ? -0.196 28.953 -6.973 1 69.25 15 ALA B CA 1
ATOM 1446 C C . ALA B 1 15 ? 0.59 28.203 -5.906 1 69.25 15 ALA B C 1
ATOM 1448 O O . ALA B 1 15 ? 1.812 28.078 -6 1 69.25 15 ALA B O 1
ATOM 1449 N N . ASP B 1 16 ? -0.177 27.719 -5.008 1 76.5 16 ASP B N 1
ATOM 1450 C CA . ASP B 1 16 ? 0.464 26.953 -3.943 1 76.5 16 ASP B CA 1
ATOM 1451 C C . ASP B 1 16 ? 1.07 25.672 -4.488 1 76.5 16 ASP B C 1
ATOM 1453 O O . ASP B 1 16 ? 2.188 25.297 -4.121 1 76.5 16 ASP B O 1
ATOM 1457 N N . ILE B 1 17 ? 0.397 25.109 -5.441 1 79.62 17 ILE B N 1
ATOM 1458 C CA . ILE B 1 17 ? 0.87 23.891 -6.066 1 79.62 17 ILE B CA 1
ATOM 1459 C C . ILE B 1 17 ? 2.129 24.172 -6.883 1 79.62 17 ILE B C 1
ATOM 1461 O O . ILE B 1 17 ? 3.078 23.391 -6.867 1 79.62 17 ILE B O 1
ATOM 1465 N N . SER B 1 18 ? 2.125 25.297 -7.57 1 82.19 18 SER B N 1
ATOM 1466 C CA . SER B 1 18 ? 3.283 25.688 -8.375 1 82.19 18 SER B CA 1
ATOM 1467 C C . SER B 1 18 ? 4.512 25.891 -7.496 1 82.19 18 SER B C 1
ATOM 1469 O O . SER B 1 18 ? 5.625 25.531 -7.887 1 82.19 18 SER B O 1
ATOM 1471 N N . GLU B 1 19 ? 4.336 26.469 -6.391 1 83.94 19 GLU B N 1
ATOM 1472 C CA . GLU B 1 19 ? 5.434 26.703 -5.453 1 83.94 19 GLU B CA 1
ATOM 1473 C C . GLU B 1 19 ? 5.953 25.375 -4.887 1 83.94 19 GLU B C 1
ATOM 1475 O O . GLU B 1 19 ? 7.164 25.203 -4.711 1 83.94 19 GLU B O 1
ATOM 1480 N N . LEU B 1 20 ? 5.027 24.5 -4.66 1 85.25 20 LEU B N 1
ATOM 1481 C CA . LEU B 1 20 ? 5.406 23.188 -4.164 1 85.25 20 LEU B CA 1
ATOM 1482 C C . LEU B 1 20 ? 6.238 22.438 -5.195 1 85.25 20 LEU B C 1
ATOM 1484 O O . LEU B 1 20 ? 7.195 21.734 -4.844 1 85.25 20 LEU B O 1
ATOM 1488 N N . LEU B 1 21 ? 5.852 22.594 -6.438 1 86.44 21 LEU B N 1
ATOM 1489 C CA . LEU B 1 21 ? 6.504 21.875 -7.527 1 86.44 21 LEU B CA 1
ATOM 1490 C C . LEU B 1 21 ? 7.941 22.344 -7.711 1 86.44 21 LEU B C 1
ATOM 1492 O O . LEU B 1 21 ? 8.758 21.656 -8.328 1 86.44 21 LEU B O 1
ATOM 1496 N N . LYS B 1 22 ? 8.258 23.531 -7.207 1 86.81 22 LYS B N 1
ATOM 1497 C CA . LYS B 1 22 ? 9.609 24.078 -7.305 1 86.81 22 LYS B CA 1
ATOM 1498 C C . LYS B 1 22 ? 10.508 23.516 -6.207 1 86.81 22 LYS B C 1
ATOM 1500 O O . LYS B 1 22 ? 11.727 23.641 -6.277 1 86.81 22 LYS B O 1
ATOM 1505 N N . LYS B 1 23 ? 9.93 22.891 -5.25 1 87.81 23 LYS B N 1
ATOM 1506 C CA . LYS B 1 23 ? 10.711 22.312 -4.16 1 87.81 23 LYS B CA 1
ATOM 1507 C C . LYS B 1 23 ? 11.227 20.922 -4.531 1 87.81 23 LYS B C 1
ATOM 1509 O O . LYS B 1 23 ? 10.438 20.031 -4.871 1 87.81 23 LYS B O 1
ATOM 1514 N N . PRO B 1 24 ? 12.461 20.734 -4.434 1 91.25 24 PRO B N 1
ATOM 1515 C CA . PRO B 1 24 ? 13.039 19.438 -4.793 1 91.25 24 PRO B CA 1
ATOM 1516 C C . PRO B 1 24 ? 12.461 18.297 -3.973 1 91.25 24 PRO B C 1
ATOM 1518 O O . PRO B 1 24 ? 12.305 17.188 -4.488 1 91.25 24 PRO B O 1
ATOM 1521 N N . SER B 1 25 ? 12.172 18.547 -2.762 1 90.56 25 SER B N 1
ATOM 1522 C CA . SER B 1 25 ? 11.617 17.5 -1.903 1 90.56 25 SER B CA 1
ATOM 1523 C C . SER B 1 25 ? 10.242 17.047 -2.398 1 90.56 25 SER B C 1
ATOM 1525 O O . SER B 1 25 ? 9.852 15.898 -2.193 1 90.56 25 SER B O 1
ATOM 1527 N N . PHE B 1 26 ? 9.594 17.875 -2.988 1 91.94 26 PHE B N 1
ATOM 1528 C CA . PHE B 1 26 ? 8.273 17.547 -3.525 1 91.94 26 PHE B CA 1
ATOM 1529 C C . PHE B 1 26 ? 8.406 16.828 -4.863 1 91.94 26 PHE B C 1
ATOM 1531 O O . PHE B 1 26 ? 7.668 15.875 -5.133 1 91.94 26 PHE B O 1
ATOM 1538 N N . LEU B 1 27 ? 9.328 17.219 -5.688 1 93.38 27 LEU B N 1
ATOM 1539 C CA . LEU B 1 27 ? 9.539 16.609 -6.996 1 93.38 27 LEU B CA 1
ATOM 1540 C C . LEU B 1 27 ? 9.984 15.156 -6.863 1 93.38 27 LEU B C 1
ATOM 1542 O O . LEU B 1 27 ? 9.578 14.312 -7.656 1 93.38 27 LEU B O 1
ATOM 1546 N N . ILE B 1 28 ? 10.719 14.891 -5.898 1 96.62 28 ILE B N 1
ATOM 1547 C CA . ILE B 1 28 ? 11.234 13.547 -5.684 1 96.62 28 ILE B CA 1
ATOM 1548 C C . ILE B 1 28 ? 10.086 12.586 -5.41 1 96.62 28 ILE B C 1
ATOM 1550 O O . ILE B 1 28 ? 10.172 11.398 -5.723 1 96.62 28 ILE B O 1
ATOM 1554 N N . LYS B 1 29 ? 9.039 13.078 -4.863 1 97.31 29 LYS B N 1
ATOM 1555 C CA . LYS B 1 29 ? 7.891 12.227 -4.547 1 97.31 29 LYS B CA 1
ATOM 1556 C C . LYS B 1 29 ? 7.242 11.688 -5.82 1 97.31 29 LYS B C 1
ATOM 1558 O O . LYS B 1 29 ? 6.738 10.562 -5.832 1 97.31 29 LYS B O 1
ATOM 1563 N N . PHE B 1 30 ? 7.289 12.438 -6.879 1 97.19 30 PHE B N 1
ATOM 1564 C CA . PHE B 1 30 ? 6.746 11.969 -8.148 1 97.19 30 PHE B CA 1
ATOM 1565 C C . PHE B 1 30 ? 7.613 10.859 -8.734 1 97.19 30 PHE B C 1
ATOM 1567 O O . PHE B 1 30 ? 7.094 9.891 -9.289 1 97.19 30 PHE B O 1
ATOM 1574 N N . LEU B 1 31 ? 8.859 11.062 -8.562 1 98 31 LEU B N 1
ATOM 1575 C CA . LEU B 1 31 ? 9.766 10.016 -9.016 1 98 31 LEU B CA 1
ATOM 1576 C C . LEU B 1 31 ? 9.562 8.734 -8.211 1 98 31 LEU B C 1
ATOM 1578 O O . LEU B 1 31 ? 9.562 7.641 -8.781 1 98 31 LEU B O 1
ATOM 1582 N N . GLN B 1 32 ? 9.383 8.914 -6.926 1 98.75 32 GLN B N 1
ATOM 1583 C CA . GLN B 1 32 ? 9.102 7.777 -6.055 1 98.75 32 GLN B CA 1
ATOM 1584 C C . GLN B 1 32 ? 7.855 7.027 -6.508 1 98.75 32 GLN B C 1
ATOM 1586 O O . GLN B 1 32 ? 7.844 5.793 -6.547 1 98.75 32 GLN B O 1
ATOM 1591 N N . VAL B 1 33 ? 6.879 7.789 -6.891 1 98.44 33 VAL B N 1
ATOM 1592 C CA . VAL B 1 33 ? 5.613 7.199 -7.32 1 98.44 33 VAL B CA 1
ATOM 1593 C C . VAL B 1 33 ? 5.812 6.465 -8.648 1 98.44 33 VAL B C 1
ATOM 1595 O O . VAL B 1 33 ? 5.344 5.336 -8.812 1 98.44 33 VAL B O 1
ATOM 1598 N N . ILE B 1 34 ? 6.48 7.066 -9.547 1 98.12 34 ILE B N 1
ATOM 1599 C CA . ILE B 1 34 ? 6.719 6.461 -10.852 1 98.12 34 ILE B CA 1
ATOM 1600 C C . ILE B 1 34 ? 7.484 5.148 -10.68 1 98.12 34 ILE B C 1
ATOM 1602 O O . ILE B 1 34 ? 7.102 4.125 -11.242 1 98.12 34 ILE B O 1
ATOM 1606 N N . LEU B 1 35 ? 8.484 5.18 -9.883 1 98.56 35 LEU B N 1
ATOM 1607 C CA . LEU B 1 35 ? 9.281 3.975 -9.664 1 98.56 35 LEU B CA 1
ATOM 1608 C C . LEU B 1 35 ? 8.453 2.895 -8.977 1 98.56 35 LEU B C 1
ATOM 1610 O O . LEU B 1 35 ? 8.594 1.709 -9.289 1 98.56 35 LEU B O 1
ATOM 1614 N N . ALA B 1 36 ? 7.621 3.299 -8.023 1 98.25 36 ALA B N 1
ATOM 1615 C CA . ALA B 1 36 ? 6.758 2.334 -7.344 1 98.25 36 ALA B CA 1
ATOM 1616 C C . ALA B 1 36 ? 5.805 1.665 -8.328 1 98.25 36 ALA B C 1
ATOM 1618 O O . ALA B 1 36 ? 5.637 0.443 -8.305 1 98.25 36 ALA B O 1
ATOM 1619 N N . VAL B 1 37 ? 5.219 2.43 -9.234 1 97.25 37 VAL B N 1
ATOM 1620 C CA . VAL B 1 37 ? 4.277 1.899 -10.211 1 97.25 37 VAL B CA 1
ATOM 1621 C C . VAL B 1 37 ? 4.996 0.93 -11.148 1 97.25 37 VAL B C 1
ATOM 1623 O O . VAL B 1 37 ? 4.516 -0.18 -11.391 1 97.25 37 VAL B O 1
ATOM 1626 N N . VAL B 1 38 ? 6.137 1.309 -11.648 1 97.5 38 VAL B N 1
ATOM 1627 C CA . VAL B 1 38 ? 6.906 0.469 -12.562 1 97.5 38 VAL B CA 1
ATOM 1628 C C . VAL B 1 38 ? 7.363 -0.795 -11.844 1 97.5 38 VAL B C 1
ATOM 1630 O O . VAL B 1 38 ? 7.305 -1.893 -12.406 1 97.5 38 VAL B O 1
ATOM 1633 N N . GLY B 1 39 ? 7.82 -0.653 -10.578 1 96.69 39 GLY B N 1
ATOM 1634 C CA . GLY B 1 39 ? 8.25 -1.804 -9.797 1 96.69 39 GLY B CA 1
ATOM 1635 C C . GLY B 1 39 ? 7.141 -2.816 -9.578 1 96.69 39 GLY B C 1
ATOM 1636 O O . GLY B 1 39 ? 7.352 -4.02 -9.734 1 96.69 39 GLY B O 1
ATOM 1637 N N . VAL B 1 40 ? 5.945 -2.305 -9.242 1 95.12 40 VAL B N 1
ATOM 1638 C CA . VAL B 1 40 ? 4.801 -3.184 -9.031 1 95.12 40 VAL B CA 1
ATOM 1639 C C . VAL B 1 40 ? 4.438 -3.883 -10.336 1 95.12 40 VAL B C 1
ATOM 1641 O O . VAL B 1 40 ? 4.176 -5.09 -10.352 1 95.12 40 VAL B O 1
ATOM 1644 N N . ALA B 1 41 ? 4.434 -3.156 -11.406 1 93.62 41 ALA B N 1
ATOM 1645 C CA . ALA B 1 41 ? 4.062 -3.721 -12.703 1 93.62 41 ALA B CA 1
ATOM 1646 C C . ALA B 1 41 ? 5.031 -4.828 -13.117 1 93.62 41 ALA B C 1
ATOM 1648 O O . ALA B 1 41 ? 4.609 -5.887 -13.586 1 93.62 41 ALA B O 1
ATOM 1649 N N . LEU B 1 42 ? 6.297 -4.582 -12.93 1 93.12 42 LEU B N 1
ATOM 1650 C CA . LEU B 1 42 ? 7.305 -5.574 -13.289 1 93.12 42 LEU B CA 1
ATOM 1651 C C . LEU B 1 42 ? 7.207 -6.801 -12.391 1 93.12 42 LEU B C 1
ATOM 1653 O O . LEU B 1 42 ? 7.281 -7.934 -12.867 1 93.12 42 LEU B O 1
ATOM 1657 N N . HIS B 1 43 ? 7.07 -6.566 -11.156 1 89.75 43 HIS B N 1
ATOM 1658 C CA . HIS B 1 43 ? 6.973 -7.66 -10.195 1 89.75 43 HIS B CA 1
ATOM 1659 C C . HIS B 1 43 ? 5.723 -8.5 -10.445 1 89.75 43 HIS B C 1
ATOM 1661 O O . HIS B 1 43 ? 5.777 -9.734 -10.391 1 89.75 43 HIS B O 1
ATOM 1667 N N . GLN B 1 44 ? 4.68 -7.797 -10.766 1 86.75 44 GLN B N 1
ATOM 1668 C CA . GLN B 1 44 ? 3.426 -8.484 -11.055 1 86.75 44 GLN B CA 1
ATOM 1669 C C . GLN B 1 44 ? 3.529 -9.305 -12.336 1 86.75 44 GLN B C 1
ATOM 1671 O O . GLN B 1 44 ? 3.033 -10.438 -12.398 1 86.75 44 GLN B O 1
ATOM 1676 N N . ASP B 1 45 ? 4.125 -8.766 -13.32 1 86 45 ASP B N 1
ATOM 1677 C CA . ASP B 1 45 ? 4.277 -9.469 -14.586 1 86 45 ASP B CA 1
ATOM 1678 C C . ASP B 1 45 ? 5.16 -10.703 -14.438 1 86 45 ASP B C 1
ATOM 1680 O O . ASP B 1 45 ? 4.906 -11.734 -15.055 1 86 45 ASP B O 1
ATOM 1684 N N . SER B 1 46 ? 6.082 -10.617 -13.656 1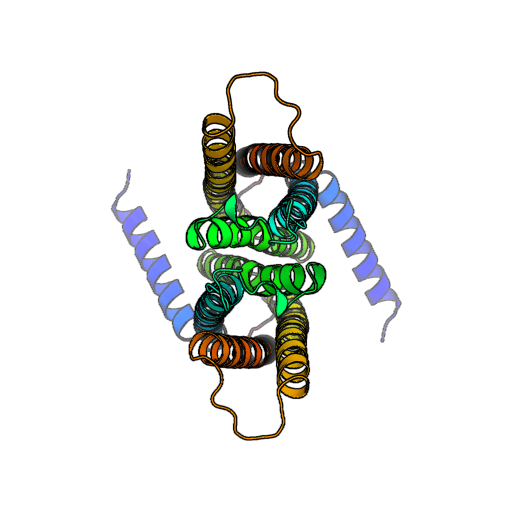 84.19 46 SER B N 1
ATOM 1685 C CA . SER B 1 46 ? 7.012 -11.727 -13.477 1 84.19 46 SER B CA 1
ATOM 1686 C C . SER B 1 46 ? 6.367 -12.875 -12.703 1 84.19 46 SER B C 1
ATOM 1688 O O . SER B 1 46 ? 6.488 -14.039 -13.094 1 84.19 46 SER B O 1
ATOM 1690 N N . ILE B 1 47 ? 5.699 -12.555 -11.656 1 76.88 47 ILE B N 1
ATOM 1691 C CA . ILE B 1 47 ? 5.129 -13.57 -10.773 1 76.88 47 ILE B CA 1
ATOM 1692 C C . ILE B 1 47 ? 3.977 -14.281 -11.477 1 76.88 47 ILE B C 1
ATOM 1694 O O . ILE B 1 47 ? 3.766 -15.484 -11.281 1 76.88 47 ILE B O 1
ATOM 1698 N N . TYR B 1 48 ? 3.277 -13.633 -12.32 1 73.62 48 TYR B N 1
ATOM 1699 C CA . TYR B 1 48 ? 2.084 -14.234 -12.906 1 73.62 48 TYR B CA 1
ATOM 1700 C C . TYR B 1 48 ? 2.307 -14.562 -14.383 1 73.62 48 TYR B C 1
ATOM 1702 O O . TYR B 1 48 ? 1.352 -14.82 -15.117 1 73.62 48 TYR B O 1
ATOM 1710 N N . SER B 1 49 ? 3.574 -14.586 -14.734 1 67.75 49 SER B N 1
ATOM 1711 C CA . SER B 1 49 ? 3.904 -15.039 -16.078 1 67.75 49 SER B CA 1
ATOM 1712 C C . SER B 1 49 ? 3.777 -16.562 -16.188 1 67.75 49 SER B C 1
ATOM 1714 O O . SER B 1 49 ? 3.961 -17.281 -15.211 1 67.75 49 SER B O 1
ATOM 1716 N N . THR B 1 50 ? 3.215 -17.047 -17.359 1 55.94 50 THR B N 1
ATOM 1717 C CA . THR B 1 50 ? 3.027 -18.469 -17.641 1 55.94 50 THR B CA 1
ATOM 1718 C C . THR B 1 50 ? 4.371 -19.188 -17.734 1 55.94 50 THR B C 1
ATOM 1720 O O . THR B 1 50 ? 5.285 -18.719 -18.422 1 55.94 50 THR B O 1
ATOM 1723 N N . GLY B 1 51 ? 4.707 -20 -16.875 1 53.44 51 GLY B N 1
ATOM 1724 C CA . GLY B 1 51 ? 5.934 -20.781 -16.922 1 53.44 51 GLY B CA 1
ATOM 1725 C C . GLY B 1 51 ? 5.941 -21.812 -18.031 1 53.44 51 GLY B C 1
ATOM 1726 O O . GLY B 1 51 ? 5.047 -21.812 -18.891 1 53.44 51 GLY B O 1
ATOM 1727 N N . ILE B 1 52 ? 7.074 -22.578 -18.359 1 49.25 52 ILE B N 1
ATOM 1728 C CA . ILE B 1 52 ? 7.336 -23.547 -19.422 1 49.25 52 ILE B CA 1
ATOM 1729 C C . ILE B 1 52 ? 6.133 -24.484 -19.578 1 49.25 52 ILE B C 1
ATOM 1731 O O . ILE B 1 52 ? 5.699 -24.766 -20.703 1 49.25 52 ILE B O 1
ATOM 1735 N N . ASN B 1 53 ? 5.586 -25 -18.562 1 44.91 53 ASN B N 1
ATOM 1736 C CA . ASN B 1 53 ? 4.48 -25.953 -18.703 1 44.91 53 ASN B CA 1
ATOM 1737 C C . ASN B 1 53 ? 3.162 -25.344 -18.234 1 44.91 53 ASN B C 1
ATOM 1739 O O . ASN B 1 53 ? 2.246 -26.062 -17.844 1 44.91 53 ASN B O 1
ATOM 1743 N N . GLY B 1 54 ? 3.035 -24.078 -18.5 1 48.94 54 GLY B N 1
ATOM 1744 C CA . GLY B 1 54 ? 1.765 -23.484 -18.125 1 48.94 54 GLY B CA 1
ATOM 1745 C C . GLY B 1 54 ? 1.654 -23.188 -16.641 1 48.94 54 GLY B C 1
ATOM 1746 O O . GLY B 1 54 ? 0.637 -22.672 -16.172 1 48.94 54 GLY B O 1
ATOM 1747 N N . SER B 1 55 ? 2.662 -23.797 -15.922 1 48.59 55 SER B N 1
ATOM 1748 C CA . SER B 1 55 ? 2.566 -23.672 -14.469 1 48.59 55 SER B CA 1
ATOM 1749 C C . SER B 1 55 ? 2.992 -22.281 -14.016 1 48.59 55 SER B C 1
ATOM 1751 O O . SER B 1 55 ? 3.832 -21.641 -14.648 1 48.59 55 SER B O 1
ATOM 1753 N N . VAL B 1 56 ? 2.068 -21.516 -13.633 1 46.97 56 VAL B N 1
ATOM 1754 C CA . VAL B 1 56 ? 2.408 -20.203 -13.094 1 46.97 56 VAL B CA 1
ATOM 1755 C C . VAL B 1 56 ? 3.688 -20.312 -12.266 1 46.97 56 VAL B C 1
ATOM 1757 O O . VAL B 1 56 ? 3.811 -21.172 -11.406 1 46.97 56 VAL B O 1
ATOM 1760 N N . ASN B 1 57 ? 4.859 -20.078 -12.898 1 45.03 57 ASN B N 1
ATOM 1761 C CA . ASN B 1 57 ? 6.184 -20.141 -12.289 1 45.03 57 ASN B CA 1
ATOM 1762 C C . ASN B 1 57 ? 6.246 -19.312 -11.008 1 45.03 57 ASN B C 1
ATOM 1764 O O . ASN B 1 57 ? 6.75 -18.188 -11.016 1 45.03 57 ASN B O 1
ATOM 1768 N N . VAL B 1 58 ? 5.176 -19.297 -10.133 1 47.91 58 VAL B N 1
ATOM 1769 C CA . VAL B 1 58 ? 5.273 -18.641 -8.836 1 47.91 58 VAL B CA 1
ATOM 1770 C C . VAL B 1 58 ? 6.535 -19.109 -8.117 1 47.91 58 VAL B C 1
ATOM 1772 O O . VAL B 1 58 ? 6.816 -18.672 -7 1 47.91 58 VAL B O 1
ATOM 1775 N N . GLY B 1 59 ? 7.203 -20.078 -8.727 1 47.31 59 GLY B N 1
ATOM 1776 C CA . GLY B 1 59 ? 8.32 -20.734 -8.07 1 47.31 59 GLY B CA 1
ATOM 1777 C C . GLY B 1 59 ? 9.461 -19.797 -7.742 1 47.31 59 GLY B C 1
ATOM 1778 O O . GLY B 1 59 ? 10.266 -20.062 -6.848 1 47.31 59 GLY B O 1
ATOM 1779 N N . LEU B 1 60 ? 9.617 -18.828 -8.508 1 51.22 60 LEU B N 1
ATOM 1780 C CA . LEU B 1 60 ? 10.859 -18.109 -8.242 1 51.22 60 LEU B CA 1
ATOM 1781 C C . LEU B 1 60 ? 10.836 -17.484 -6.852 1 51.22 60 LEU B C 1
ATOM 1783 O O . LEU B 1 60 ? 11.859 -17.438 -6.168 1 51.22 60 LEU B O 1
ATOM 1787 N N . LEU B 1 61 ? 9.648 -16.906 -6.496 1 57.44 61 LEU B N 1
ATOM 1788 C CA . LEU B 1 61 ? 9.625 -16.422 -5.125 1 57.44 61 LEU B CA 1
ATOM 1789 C C . LEU B 1 61 ? 8.844 -17.375 -4.219 1 57.44 61 LEU B C 1
ATOM 1791 O O . LEU B 1 61 ? 7.699 -17.094 -3.857 1 57.44 61 LEU B O 1
ATOM 1795 N N . ALA B 1 62 ? 9.219 -18.562 -4.266 1 57.22 62 ALA B N 1
ATOM 1796 C CA . ALA B 1 62 ? 8.508 -19.688 -3.662 1 57.22 62 ALA B CA 1
ATOM 1797 C C . ALA B 1 62 ? 8.031 -19.344 -2.254 1 57.22 62 ALA B C 1
ATOM 1799 O O . ALA B 1 62 ? 7.129 -19.984 -1.723 1 57.22 62 ALA B O 1
ATOM 1800 N N . ASP B 1 63 ? 8.547 -18.281 -1.75 1 75.38 63 ASP B N 1
ATOM 1801 C CA . ASP B 1 63 ? 8.156 -17.969 -0.377 1 75.38 63 ASP B CA 1
ATOM 1802 C C . ASP B 1 63 ? 7.035 -16.938 -0.342 1 75.38 63 ASP B C 1
ATOM 1804 O O . ASP B 1 63 ? 7.254 -15.766 -0.654 1 75.38 63 ASP B O 1
ATOM 1808 N N . LYS B 1 64 ? 5.859 -17.422 0.056 1 78.75 64 LYS B N 1
ATOM 1809 C CA . LYS B 1 64 ? 4.668 -16.578 0.098 1 78.75 64 LYS B CA 1
ATOM 1810 C C . LYS B 1 64 ? 4.879 -15.359 0.995 1 78.75 64 LYS B C 1
ATOM 1812 O O . LYS B 1 64 ? 4.336 -14.289 0.732 1 78.75 64 LYS B O 1
ATOM 1817 N N . ASN B 1 6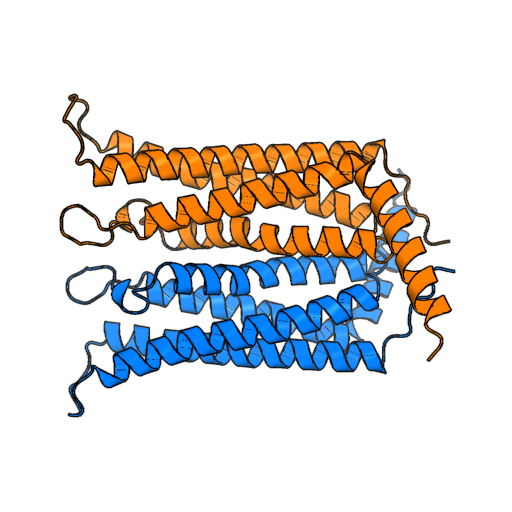5 ? 5.707 -15.578 2.027 1 84.94 65 ASN B N 1
ATOM 1818 C CA . ASN B 1 65 ? 5.953 -14.469 2.945 1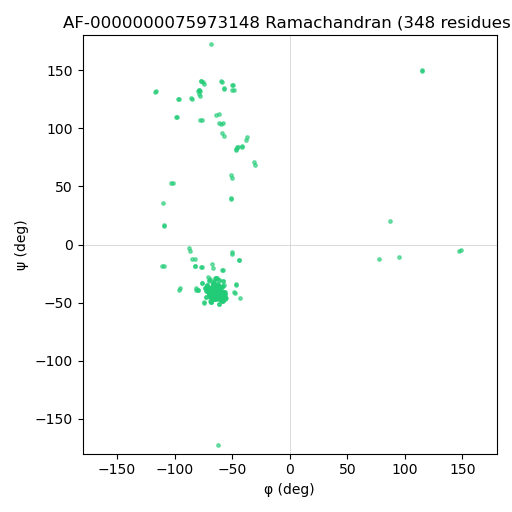 84.94 65 ASN B CA 1
ATOM 1819 C C . ASN B 1 65 ? 6.816 -13.391 2.301 1 84.94 65 ASN B C 1
ATOM 1821 O O . ASN B 1 65 ? 6.613 -12.203 2.547 1 84.94 65 ASN B O 1
ATOM 1825 N N . LYS B 1 66 ? 7.715 -13.797 1.483 1 87.31 66 LYS B N 1
ATOM 1826 C CA . LYS B 1 66 ? 8.562 -12.844 0.777 1 87.31 66 LYS B CA 1
ATOM 1827 C C . LYS B 1 66 ? 7.758 -12.047 -0.248 1 87.31 66 LYS B C 1
ATOM 1829 O O . LYS B 1 66 ? 7.934 -10.836 -0.378 1 87.31 66 LYS B O 1
ATOM 1834 N N . ILE B 1 67 ? 6.898 -12.688 -0.909 1 86.88 67 ILE B N 1
ATOM 1835 C CA . ILE B 1 67 ? 6.059 -12.047 -1.913 1 86.88 67 ILE B CA 1
ATOM 1836 C C . ILE B 1 67 ? 5.137 -11.023 -1.241 1 86.88 67 ILE B C 1
ATOM 1838 O O . ILE B 1 67 ? 5.008 -9.891 -1.709 1 86.88 67 ILE B O 1
ATOM 1842 N N . ALA B 1 68 ? 4.539 -11.484 -0.166 1 88.38 68 ALA B N 1
ATOM 1843 C CA . ALA B 1 68 ? 3.648 -10.602 0.574 1 88.38 68 ALA B CA 1
ATOM 1844 C C . ALA B 1 68 ? 4.383 -9.344 1.041 1 88.38 68 ALA B C 1
ATOM 1846 O O . ALA B 1 68 ? 3.832 -8.242 1.004 1 88.38 68 ALA B O 1
ATOM 1847 N N . PHE B 1 69 ? 5.582 -9.562 1.479 1 94.38 69 PHE B N 1
ATOM 1848 C CA . PHE B 1 69 ? 6.395 -8.453 1.97 1 94.38 69 PHE B CA 1
ATOM 1849 C C . PHE B 1 69 ? 6.684 -7.457 0.854 1 94.38 69 PHE B C 1
ATOM 1851 O O . PHE B 1 69 ? 6.551 -6.246 1.049 1 94.38 69 PHE B O 1
ATOM 1858 N N . VAL B 1 70 ? 7.039 -7.906 -0.234 1 94.69 70 VAL B N 1
ATOM 1859 C CA . VAL B 1 70 ? 7.359 -7.047 -1.368 1 94.69 70 VAL B CA 1
ATOM 1860 C C . VAL B 1 70 ? 6.121 -6.262 -1.79 1 94.69 70 VAL B C 1
ATOM 1862 O O . VAL B 1 70 ? 6.191 -5.051 -2.014 1 94.69 70 VAL B O 1
ATOM 1865 N N . TYR B 1 71 ? 5.004 -6.875 -1.818 1 93.06 71 TYR B N 1
ATOM 1866 C CA . TYR B 1 71 ? 3.773 -6.184 -2.188 1 93.06 71 TYR B CA 1
ATOM 1867 C C . TYR B 1 71 ? 3.42 -5.113 -1.161 1 93.06 71 TYR B C 1
ATOM 1869 O O . TYR B 1 71 ? 2.949 -4.031 -1.521 1 93.06 71 TYR B O 1
ATOM 1877 N N . MET B 1 72 ? 3.613 -5.488 0.004 1 96.19 72 MET B N 1
ATOM 1878 C CA . MET B 1 72 ? 3.326 -4.527 1.064 1 96.19 72 MET B CA 1
ATOM 1879 C C . MET B 1 72 ? 4.145 -3.254 0.882 1 96.19 72 MET B C 1
ATOM 1881 O O . MET B 1 72 ? 3.617 -2.146 1.016 1 96.19 72 MET B O 1
ATOM 1885 N N . VAL B 1 73 ? 5.355 -3.445 0.575 1 98.12 73 VAL B N 1
ATOM 1886 C CA . VAL B 1 73 ? 6.246 -2.295 0.462 1 98.12 73 VAL B CA 1
ATOM 1887 C C . VAL B 1 73 ? 5.945 -1.533 -0.827 1 98.12 73 VAL B C 1
ATOM 1889 O O . VAL B 1 73 ? 5.711 -0.323 -0.8 1 98.12 73 VAL B O 1
ATOM 1892 N N . PHE B 1 74 ? 5.891 -2.197 -1.93 1 97.94 74 PHE B N 1
ATOM 1893 C CA . PHE B 1 74 ? 5.738 -1.542 -3.225 1 97.94 74 PHE B CA 1
ATOM 1894 C C . PHE B 1 74 ? 4.379 -0.862 -3.33 1 97.94 74 PHE B C 1
ATOM 1896 O O . PHE B 1 74 ? 4.293 0.316 -3.68 1 97.94 74 PHE B O 1
ATOM 1903 N N . CYS B 1 75 ? 3.363 -1.544 -2.969 1 97.12 75 CYS B N 1
ATOM 1904 C CA . CYS B 1 75 ? 2.014 -0.993 -3.047 1 97.12 75 CYS B CA 1
ATOM 1905 C C . CYS B 1 75 ? 1.734 -0.069 -1.868 1 97.12 75 CYS B C 1
ATOM 1907 O O . CYS B 1 75 ? 1.101 0.975 -2.029 1 97.12 75 CYS B O 1
ATOM 1909 N N . GLY B 1 76 ? 2.215 -0.475 -0.739 1 98.19 76 GLY B N 1
ATOM 1910 C CA . GLY B 1 76 ? 2.02 0.331 0.455 1 98.19 76 GLY B CA 1
ATOM 1911 C C . GLY B 1 76 ? 2.59 1.73 0.332 1 98.19 76 GLY B C 1
ATOM 1912 O O . GLY B 1 76 ? 1.899 2.715 0.601 1 98.19 76 GLY B O 1
ATOM 1913 N N . PHE B 1 77 ? 3.756 1.809 -0.133 1 98.56 77 PHE B N 1
ATOM 1914 C CA . PHE B 1 77 ? 4.41 3.111 -0.19 1 98.56 77 PHE B CA 1
ATOM 1915 C C . PHE B 1 77 ? 3.969 3.883 -1.428 1 98.56 77 PHE B C 1
ATOM 1917 O O . PHE B 1 77 ? 4.125 5.105 -1.492 1 98.56 77 PHE B O 1
ATOM 1924 N N . LEU B 1 78 ? 3.434 3.156 -2.352 1 98.31 78 LEU B N 1
ATOM 1925 C CA . LEU B 1 78 ? 2.811 3.873 -3.459 1 98.31 78 LEU B CA 1
ATOM 1926 C C . LEU B 1 78 ? 1.657 4.742 -2.965 1 98.31 78 LEU B C 1
ATOM 1928 O O . LEU B 1 78 ? 1.645 5.953 -3.193 1 98.31 78 LEU B O 1
ATOM 1932 N N . LEU B 1 79 ? 0.757 4.16 -2.217 1 98.38 79 LEU B N 1
ATOM 1933 C CA . LEU B 1 79 ? -0.414 4.914 -1.781 1 98.38 79 LEU B CA 1
ATOM 1934 C C . LEU B 1 79 ? -0.057 5.863 -0.644 1 98.38 79 LEU B C 1
ATOM 1936 O O . LEU B 1 79 ? -0.618 6.957 -0.545 1 98.38 79 LEU B O 1
ATOM 1940 N N . SER B 1 80 ? 0.879 5.457 0.186 1 97.81 80 SER B N 1
ATOM 1941 C CA . SER B 1 80 ? 1.259 6.359 1.269 1 97.81 80 SER B CA 1
ATOM 1942 C C . SER B 1 80 ? 1.938 7.613 0.731 1 97.81 80 SER B C 1
ATOM 1944 O O . SER B 1 80 ? 1.735 8.711 1.26 1 97.81 80 SER B O 1
ATOM 1946 N N . THR B 1 81 ? 2.719 7.465 -0.3 1 98.06 81 THR B N 1
ATOM 1947 C CA . THR B 1 81 ? 3.357 8.625 -0.913 1 98.06 81 THR B CA 1
ATOM 1948 C C . THR B 1 81 ? 2.324 9.508 -1.609 1 98.06 81 THR B C 1
ATOM 1950 O O . THR B 1 81 ? 2.406 10.734 -1.548 1 98.06 81 THR B O 1
ATOM 1953 N N . MET B 1 82 ? 1.333 8.914 -2.227 1 97.25 82 MET B N 1
ATOM 1954 C CA . MET B 1 82 ? 0.253 9.688 -2.832 1 97.25 82 MET B CA 1
ATOM 1955 C C . MET B 1 82 ? -0.496 10.5 -1.78 1 97.25 82 MET B C 1
ATOM 1957 O O . MET B 1 82 ? -0.834 11.664 -2.01 1 97.25 82 MET B O 1
ATOM 1961 N N . MET B 1 83 ? -0.704 9.867 -0.668 1 95.94 83 MET B N 1
ATOM 1962 C CA . MET B 1 83 ? -1.354 10.578 0.427 1 95.94 83 MET B CA 1
ATOM 1963 C C . MET B 1 83 ? -0.502 11.758 0.893 1 95.94 83 MET B C 1
ATOM 1965 O O . MET B 1 83 ? -1.029 12.828 1.196 1 95.94 83 MET B O 1
ATOM 1969 N N . ASN B 1 84 ? 0.774 11.508 0.969 1 94.75 84 ASN B N 1
ATOM 1970 C CA . ASN B 1 84 ? 1.707 12.547 1.378 1 94.75 84 ASN B CA 1
ATOM 1971 C C . ASN B 1 84 ? 1.699 13.719 0.402 1 94.75 84 ASN B C 1
ATOM 1973 O O . ASN B 1 84 ? 1.734 14.883 0.818 1 94.75 84 ASN B O 1
ATOM 1977 N N . ILE B 1 85 ? 1.669 13.461 -0.822 1 94.75 85 ILE B N 1
ATOM 1978 C CA . ILE B 1 85 ? 1.625 14.5 -1.847 1 94.75 85 ILE B CA 1
ATOM 1979 C C . ILE B 1 85 ? 0.356 15.328 -1.684 1 94.75 85 ILE B C 1
ATOM 1981 O O . ILE B 1 85 ? 0.415 16.562 -1.65 1 94.75 85 ILE B O 1
ATOM 1985 N N . ILE B 1 86 ? -0.774 14.711 -1.511 1 94.12 86 ILE B N 1
ATOM 1986 C CA . ILE B 1 86 ? -2.045 15.414 -1.358 1 94.12 86 ILE B CA 1
ATOM 1987 C C . ILE B 1 86 ? -2.031 16.234 -0.068 1 94.12 86 ILE B C 1
ATOM 1989 O O . ILE B 1 86 ? -2.525 17.359 -0.034 1 94.12 86 ILE B O 1
ATOM 1993 N N . GLY B 1 87 ? -1.448 15.68 0.942 1 91.75 87 GLY B N 1
ATOM 1994 C CA . GLY B 1 87 ? -1.343 16.391 2.209 1 91.75 87 GLY B CA 1
ATOM 1995 C C . GLY B 1 87 ? -0.537 17.672 2.113 1 91.75 87 GLY B C 1
ATOM 1996 O O . GLY B 1 87 ? -0.89 18.672 2.725 1 91.75 87 GLY B O 1
ATOM 1997 N N . LYS B 1 88 ? 0.48 17.641 1.412 1 89.31 88 LYS B N 1
ATOM 1998 C CA . LYS B 1 88 ? 1.304 18.828 1.243 1 89.31 88 LYS B CA 1
ATOM 1999 C C . LYS B 1 88 ? 0.558 19.906 0.46 1 89.31 88 LYS B C 1
ATOM 2001 O O . LYS B 1 88 ? 0.702 21.094 0.741 1 89.31 88 LYS B O 1
ATOM 2006 N N . VAL B 1 89 ? -0.229 19.453 -0.428 1 87.94 89 VAL B N 1
ATOM 2007 C CA . VAL B 1 89 ? -1.004 20.391 -1.242 1 87.94 89 VAL B CA 1
ATOM 2008 C C . VAL B 1 89 ? -2.109 21.016 -0.398 1 87.94 89 VAL B C 1
ATOM 2010 O O . VAL B 1 89 ? -2.393 22.219 -0.526 1 87.94 89 VAL B O 1
ATOM 2013 N N . LEU B 1 90 ? -2.746 20.297 0.548 1 87.12 90 LEU B N 1
ATOM 2014 C CA . LEU B 1 90 ? -3.896 20.75 1.322 1 87.12 90 LEU B CA 1
ATOM 2015 C C . LEU B 1 90 ? -3.447 21.516 2.568 1 87.12 90 LEU B C 1
ATOM 2017 O O . LEU B 1 90 ? -4.262 22.156 3.234 1 87.12 90 LEU B O 1
ATOM 2021 N N . GLY B 1 91 ? -2.307 21.672 2.967 1 76.62 91 GLY B N 1
ATOM 2022 C CA . GLY B 1 91 ? -2.002 22.5 4.125 1 76.62 91 GLY B CA 1
ATOM 2023 C C . GLY B 1 91 ? -0.785 22.016 4.895 1 76.62 91 GLY B C 1
ATOM 2024 O O . GLY B 1 91 ? -0.541 22.453 6.02 1 76.62 91 GLY B O 1
ATOM 2025 N N . GLY B 1 92 ? -0.309 20.969 4.488 1 78.69 92 GLY B N 1
ATOM 2026 C CA . GLY B 1 92 ? 0.995 20.625 5.035 1 78.69 92 GLY B CA 1
ATOM 2027 C C . GLY B 1 92 ? 0.976 19.375 5.887 1 78.69 92 GLY B C 1
ATOM 2028 O O . GLY B 1 92 ? -0.05 19.031 6.484 1 78.69 92 GLY B O 1
ATOM 2029 N N . ILE B 1 93 ? 1.929 18.75 5.895 1 86.75 93 ILE B N 1
ATOM 2030 C CA . ILE B 1 93 ? 2.287 17.562 6.672 1 86.75 93 ILE B CA 1
ATOM 2031 C C . ILE B 1 93 ? 3.467 17.891 7.586 1 86.75 93 ILE B C 1
ATOM 2033 O O . ILE B 1 93 ? 4.398 18.594 7.184 1 86.75 93 ILE B O 1
ATOM 2037 N N . PRO B 1 94 ? 3.252 17.484 8.844 1 88.94 94 PRO B N 1
ATOM 2038 C CA . PRO B 1 94 ? 4.379 17.75 9.742 1 88.94 94 PRO B CA 1
ATOM 2039 C C . PRO B 1 94 ? 5.715 17.266 9.172 1 88.94 94 PRO B C 1
ATOM 2041 O O . PRO B 1 94 ? 5.793 16.172 8.602 1 88.94 94 PRO B O 1
ATOM 2044 N N . LYS B 1 95 ? 6.621 18.125 9.367 1 90.75 95 LYS B N 1
ATOM 2045 C CA . LYS B 1 95 ? 7.965 17.812 8.891 1 90.75 95 LYS B CA 1
ATOM 2046 C C . LYS B 1 95 ? 8.469 16.5 9.477 1 90.75 95 LYS B C 1
ATOM 2048 O O . LYS B 1 95 ? 9.047 15.68 8.766 1 90.75 95 LYS B O 1
ATOM 2053 N N . LYS B 1 96 ? 8.234 16.297 10.766 1 92.94 96 LYS B N 1
ATOM 2054 C CA . LYS B 1 96 ? 8.695 15.102 11.461 1 92.94 96 LYS B CA 1
ATOM 2055 C C . LYS B 1 96 ? 8.102 13.844 10.836 1 92.94 96 LYS B C 1
ATOM 2057 O O . LYS B 1 96 ? 8.766 12.805 10.766 1 92.94 96 LYS B O 1
ATOM 2062 N N . LEU B 1 97 ? 6.891 13.977 10.43 1 93.75 97 LEU B N 1
ATOM 2063 C CA . LEU B 1 97 ? 6.246 12.828 9.805 1 93.75 97 LEU B CA 1
ATOM 2064 C C . LEU B 1 97 ? 6.902 12.492 8.469 1 93.75 97 LEU B C 1
ATOM 2066 O O . LEU B 1 97 ? 7.188 11.328 8.188 1 93.75 97 LEU B O 1
ATOM 2070 N N . THR B 1 98 ? 7.082 13.539 7.715 1 94.62 98 THR B N 1
ATOM 2071 C CA . THR B 1 98 ? 7.699 13.344 6.406 1 94.62 98 THR B CA 1
ATOM 2072 C C . THR B 1 98 ? 9.078 12.719 6.551 1 94.62 98 THR B C 1
ATOM 2074 O O . THR B 1 98 ? 9.43 11.797 5.809 1 94.62 98 THR B O 1
ATOM 2077 N N . MET B 1 99 ? 9.812 13.164 7.488 1 96.5 99 MET B N 1
ATOM 2078 C CA . MET B 1 99 ? 11.156 12.648 7.707 1 96.5 99 MET B CA 1
ATOM 2079 C C . MET B 1 99 ? 11.117 11.211 8.203 1 96.5 99 MET B C 1
ATOM 2081 O O . MET B 1 99 ? 11.836 10.352 7.695 1 96.5 99 MET B O 1
ATOM 2085 N N . LEU B 1 100 ? 10.32 10.984 9.203 1 96.44 100 LEU B N 1
ATOM 2086 C CA . LEU B 1 100 ? 10.188 9.641 9.758 1 96.44 100 LEU B CA 1
ATOM 2087 C C . LEU B 1 100 ? 9.734 8.656 8.688 1 96.44 100 LEU B C 1
ATOM 2089 O O . LEU B 1 100 ? 10.297 7.57 8.555 1 96.44 100 LEU B O 1
ATOM 2093 N N . TRP B 1 101 ? 8.758 9.07 7.949 1 97.19 101 TRP B N 1
ATOM 2094 C CA . TRP B 1 101 ? 8.203 8.188 6.93 1 97.19 101 TRP B CA 1
ATOM 2095 C C . TRP B 1 101 ? 9.219 7.922 5.82 1 97.19 101 TRP B C 1
ATOM 2097 O O . TRP B 1 101 ? 9.25 6.828 5.254 1 97.19 101 TRP B O 1
ATOM 2107 N N . ALA B 1 102 ? 10.031 8.891 5.543 1 98.31 102 ALA B N 1
ATOM 2108 C CA . ALA B 1 102 ? 11.086 8.719 4.551 1 98.31 102 ALA B CA 1
ATOM 2109 C C . ALA B 1 102 ? 12.125 7.699 5.027 1 98.31 102 ALA B C 1
ATOM 2111 O O . ALA B 1 102 ? 12.609 6.883 4.238 1 98.31 102 ALA B O 1
ATOM 2112 N N . VAL B 1 103 ? 12.461 7.707 6.277 1 97.88 103 VAL B N 1
ATOM 2113 C CA . VAL B 1 103 ? 13.422 6.762 6.832 1 97.88 103 VAL B CA 1
ATOM 2114 C C . VAL B 1 103 ? 12.844 5.352 6.801 1 97.88 103 VAL B C 1
ATOM 2116 O O . VAL B 1 103 ? 13.516 4.406 6.371 1 97.88 103 VAL B O 1
ATOM 2119 N N . VAL B 1 104 ? 11.594 5.238 7.242 1 98.06 104 VAL B N 1
ATOM 2120 C CA . VAL B 1 104 ? 10.914 3.947 7.199 1 98.06 104 VAL B CA 1
ATOM 2121 C C . VAL B 1 104 ? 10.867 3.439 5.762 1 98.06 104 VAL B C 1
ATOM 2123 O O . VAL B 1 104 ? 11.141 2.266 5.5 1 98.06 104 VAL B O 1
ATOM 2126 N N . GLY B 1 105 ? 10.492 4.328 4.836 1 98.62 105 GLY B N 1
ATOM 2127 C CA . GLY B 1 105 ? 10.461 3.971 3.426 1 98.62 105 GLY B CA 1
ATOM 2128 C C . GLY B 1 105 ? 11.812 3.521 2.898 1 98.62 105 GLY B C 1
ATOM 2129 O O . GLY B 1 105 ? 11.898 2.512 2.195 1 98.62 105 GLY B O 1
ATOM 2130 N N . CYS B 1 106 ? 12.859 4.211 3.24 1 98.62 106 CYS B N 1
ATOM 2131 C CA . CYS B 1 106 ? 14.195 3.85 2.781 1 98.62 106 CYS B CA 1
ATOM 2132 C C . CYS B 1 106 ? 14.555 2.434 3.209 1 98.62 106 CYS B C 1
ATOM 2134 O O . CYS B 1 106 ? 14.953 1.611 2.381 1 98.62 106 CYS B O 1
ATOM 2136 N N . ILE B 1 107 ? 14.336 2.145 4.438 1 98.69 107 ILE B N 1
ATOM 2137 C CA . ILE B 1 107 ? 14.703 0.848 5 1 98.69 107 ILE B CA 1
ATOM 2138 C C . ILE B 1 107 ? 13.875 -0.253 4.34 1 98.69 107 ILE B C 1
ATOM 2140 O O . ILE B 1 107 ? 14.422 -1.26 3.885 1 98.69 107 ILE B O 1
ATOM 2144 N N . LEU B 1 108 ? 12.609 -0.07 4.207 1 98.69 108 LEU B N 1
ATOM 2145 C CA . LEU B 1 108 ? 11.719 -1.119 3.719 1 98.69 108 LEU B CA 1
ATOM 2146 C C . LEU B 1 108 ? 11.898 -1.334 2.219 1 98.69 108 LEU B C 1
ATOM 2148 O O . LEU B 1 108 ? 11.875 -2.471 1.743 1 98.69 108 LEU B O 1
ATOM 2152 N N . TRP B 1 109 ? 12.109 -0.262 1.496 1 98.81 109 TRP B N 1
ATOM 2153 C CA . TRP B 1 109 ? 12.32 -0.394 0.058 1 98.81 109 TRP B CA 1
ATOM 2154 C C . TRP B 1 109 ? 13.625 -1.131 -0.235 1 98.81 109 TRP B C 1
ATOM 2156 O O . TRP B 1 109 ? 13.664 -2.006 -1.103 1 98.81 109 TRP B O 1
ATOM 2166 N N . VAL B 1 110 ? 14.688 -0.795 0.438 1 98.75 110 VAL B N 1
ATOM 2167 C CA . VAL B 1 110 ? 15.961 -1.473 0.249 1 98.75 110 VAL B CA 1
ATOM 2168 C C . VAL B 1 110 ? 15.836 -2.943 0.642 1 98.75 110 VAL B C 1
ATOM 2170 O O . VAL B 1 110 ? 16.312 -3.828 -0.069 1 98.75 110 VAL B O 1
ATOM 2173 N N . ALA B 1 111 ? 15.188 -3.188 1.755 1 98.44 111 ALA B N 1
ATOM 2174 C CA . ALA B 1 111 ? 14.969 -4.562 2.191 1 98.44 111 ALA B CA 1
ATOM 2175 C C . ALA B 1 111 ? 14.172 -5.348 1.152 1 98.44 111 ALA B C 1
ATOM 2177 O O . ALA B 1 111 ? 14.523 -6.484 0.824 1 98.44 111 ALA B O 1
ATOM 2178 N N . ALA B 1 112 ? 13.102 -4.781 0.624 1 98.06 112 ALA B N 1
ATOM 2179 C CA . ALA B 1 112 ? 12.289 -5.449 -0.391 1 98.06 112 ALA B CA 1
ATOM 2180 C C . ALA B 1 112 ? 13.102 -5.715 -1.653 1 98.06 112 ALA B C 1
ATOM 2182 O O . ALA B 1 112 ? 13.008 -6.797 -2.24 1 98.06 112 ALA B O 1
ATOM 2183 N N . GLY B 1 113 ? 13.898 -4.707 -2.07 1 97.88 113 GLY B N 1
ATOM 2184 C CA . GLY B 1 113 ? 14.781 -4.918 -3.207 1 97.88 113 GLY B CA 1
ATOM 2185 C C . GLY B 1 113 ? 15.773 -6.039 -2.99 1 97.88 113 GLY B C 1
ATOM 2186 O O . GLY B 1 113 ? 15.992 -6.867 -3.877 1 97.88 113 GLY B O 1
ATOM 2187 N N . ALA B 1 114 ? 16.344 -6.055 -1.834 1 97.69 114 ALA B N 1
ATOM 2188 C CA . ALA B 1 114 ? 17.328 -7.09 -1.494 1 97.69 114 ALA B CA 1
ATOM 2189 C C . ALA B 1 114 ? 16.672 -8.477 -1.507 1 97.69 114 ALA B C 1
ATOM 2191 O O . ALA B 1 114 ? 17.297 -9.453 -1.933 1 97.69 114 ALA B O 1
ATOM 2192 N N . VAL B 1 115 ? 15.5 -8.547 -0.993 1 95.81 115 VAL B N 1
ATOM 2193 C CA . VAL B 1 115 ? 14.766 -9.812 -0.985 1 95.81 115 VAL B CA 1
ATOM 2194 C C . VAL B 1 115 ? 14.562 -10.305 -2.418 1 95.81 115 VAL B C 1
ATOM 2196 O O . VAL B 1 115 ? 14.758 -11.484 -2.709 1 95.81 115 VAL B O 1
ATOM 2199 N N . ILE B 1 116 ? 14.156 -9.43 -3.309 1 94.75 116 ILE B N 1
ATOM 2200 C CA . ILE B 1 116 ? 13.938 -9.789 -4.707 1 94.75 116 ILE B CA 1
ATOM 2201 C C . ILE B 1 116 ? 15.25 -10.219 -5.348 1 94.75 116 ILE B C 1
ATOM 2203 O O . ILE B 1 116 ? 15.312 -11.234 -6.043 1 94.75 116 ILE B O 1
ATOM 2207 N N . LEU B 1 117 ? 16.328 -9.508 -5.082 1 94.81 117 LEU B N 1
ATOM 2208 C CA . LEU B 1 117 ? 17.625 -9.789 -5.688 1 94.81 117 LEU B CA 1
ATOM 2209 C C . LEU B 1 117 ? 18.203 -11.102 -5.156 1 94.81 117 LEU B C 1
ATOM 2211 O O . LEU B 1 117 ? 18.859 -11.836 -5.895 1 94.81 117 LEU B O 1
ATOM 2215 N N . LYS B 1 118 ? 17.984 -11.328 -3.928 1 93.44 118 LYS B N 1
ATOM 2216 C CA . LYS B 1 118 ? 18.422 -12.617 -3.389 1 93.44 118 LYS B CA 1
ATOM 2217 C C . LYS B 1 118 ? 17.672 -13.773 -4.043 1 93.44 118 LYS B C 1
ATOM 2219 O O . LYS B 1 118 ? 18.266 -14.805 -4.363 1 93.44 118 LYS B O 1
ATOM 2224 N N . ALA B 1 119 ? 16.359 -13.625 -4.18 1 88.19 119 ALA B N 1
ATOM 2225 C CA . ALA B 1 119 ? 15.57 -14.648 -4.863 1 88.19 119 ALA B CA 1
ATOM 2226 C C . ALA B 1 119 ? 16.062 -14.852 -6.293 1 88.19 119 ALA B C 1
ATOM 2228 O O . ALA B 1 119 ? 16.156 -15.984 -6.77 1 88.19 119 ALA B O 1
ATOM 2229 N N . TYR B 1 120 ? 16.344 -13.797 -6.934 1 87.25 120 TYR B N 1
ATOM 2230 C CA . TYR B 1 120 ? 16.922 -13.844 -8.273 1 87.25 120 TYR B CA 1
ATOM 2231 C C . TYR B 1 120 ? 18.234 -14.609 -8.273 1 87.25 120 TYR B C 1
ATOM 2233 O O . TYR B 1 120 ? 18.453 -15.477 -9.125 1 87.25 120 TYR B O 1
ATOM 2241 N N . ALA B 1 121 ? 19.109 -14.328 -7.398 1 89.19 121 ALA B N 1
ATOM 2242 C CA . ALA B 1 121 ? 20.422 -14.961 -7.32 1 89.19 121 ALA B CA 1
ATOM 2243 C C . ALA B 1 121 ? 20.297 -16.453 -7.043 1 89.19 121 ALA B C 1
ATOM 2245 O O . ALA B 1 121 ? 21.062 -17.266 -7.578 1 89.19 121 ALA B O 1
ATOM 2246 N N . ASP B 1 122 ? 19.391 -16.766 -6.207 1 85.81 122 ASP B N 1
ATOM 2247 C CA . ASP B 1 122 ? 19.156 -18.172 -5.879 1 85.81 122 ASP B CA 1
ATOM 2248 C C . ASP B 1 122 ? 18.734 -18.953 -7.113 1 85.81 122 ASP B C 1
ATOM 2250 O O . ASP B 1 122 ? 19.172 -20.094 -7.32 1 85.81 122 ASP B O 1
ATOM 2254 N N . VAL B 1 123 ? 17.922 -18.406 -7.918 1 81.5 123 VAL B N 1
ATOM 2255 C CA . VAL B 1 123 ? 17.453 -19.078 -9.125 1 81.5 123 VAL B CA 1
ATOM 2256 C C . VAL B 1 123 ? 18.578 -19.172 -10.148 1 81.5 123 VAL B C 1
ATOM 2258 O O . VAL B 1 123 ? 18.734 -20.203 -10.812 1 81.5 123 VAL B O 1
ATOM 2261 N N . GLU B 1 124 ? 19.281 -18.203 -10.234 1 80.69 124 GLU B N 1
ATOM 2262 C CA . GLU B 1 124 ? 20.406 -18.172 -11.172 1 80.69 124 GLU B CA 1
ATOM 2263 C C . GLU B 1 124 ? 21.438 -19.234 -10.82 1 80.69 124 GLU B C 1
ATOM 2265 O O . GLU B 1 124 ? 22.016 -19.859 -11.719 1 80.69 124 GLU B O 1
ATOM 2270 N N . GLU B 1 125 ? 21.594 -19.406 -9.594 1 83.5 125 GLU B N 1
ATOM 2271 C CA . GLU B 1 125 ? 22.578 -20.375 -9.141 1 83.5 125 GLU B CA 1
ATOM 2272 C C . GLU B 1 125 ? 22.109 -21.812 -9.43 1 83.5 125 GLU B C 1
ATOM 2274 O O . GLU B 1 125 ? 22.922 -22.703 -9.625 1 83.5 125 GLU B O 1
ATOM 2279 N N . MET B 1 126 ? 20.797 -21.953 -9.453 1 78.94 126 MET B N 1
ATOM 2280 C CA . MET B 1 126 ? 20.25 -23.281 -9.734 1 78.94 126 MET B CA 1
ATOM 2281 C C . MET B 1 126 ? 20.328 -23.609 -11.227 1 78.94 126 MET B C 1
ATOM 2283 O O . MET B 1 126 ? 20.219 -24.766 -11.617 1 78.94 126 MET B O 1
ATOM 2287 N N . LEU B 1 127 ? 20.469 -22.594 -11.977 1 75.75 127 LEU B N 1
ATOM 2288 C CA . LEU B 1 127 ? 20.562 -22.797 -13.422 1 75.75 127 LEU B CA 1
ATOM 2289 C C . LEU B 1 127 ? 21.938 -23.297 -13.812 1 75.75 127 LEU B C 1
ATOM 2291 O O . LEU B 1 127 ? 22.922 -23.016 -13.125 1 75.75 127 LEU B O 1
ATOM 2295 N N . PRO B 1 128 ? 21.875 -24.234 -14.773 1 67.62 128 PRO B N 1
ATOM 2296 C CA . PRO B 1 128 ? 23.156 -24.812 -15.18 1 67.62 128 PRO B CA 1
ATOM 2297 C C . PRO B 1 128 ? 24.156 -23.766 -15.664 1 67.62 128 PRO B C 1
ATOM 2299 O O . PRO B 1 128 ? 23.766 -22.734 -16.203 1 67.62 128 PRO B O 1
ATOM 2302 N N . SER B 1 129 ? 25.328 -23.891 -15.203 1 64.19 129 SER B N 1
ATOM 2303 C CA . SER B 1 129 ? 26.438 -23 -15.508 1 64.19 129 SER B CA 1
ATOM 2304 C C . SER B 1 129 ? 26.703 -22.969 -17.016 1 64.19 129 SER B C 1
ATOM 2306 O O . SER B 1 129 ? 27.375 -22.047 -17.5 1 64.19 129 SER B O 1
ATOM 2308 N N . THR B 1 130 ? 26.266 -23.984 -17.703 1 60.19 130 THR B N 1
ATOM 2309 C CA . THR B 1 130 ? 26.516 -24 -19.141 1 60.19 130 THR B CA 1
ATOM 2310 C C . THR B 1 130 ? 25.516 -23.109 -19.875 1 60.19 130 THR B C 1
ATOM 2312 O O . THR B 1 130 ? 24.344 -23.047 -19.5 1 60.19 130 THR B O 1
ATOM 2315 N N . PRO B 1 131 ? 26.078 -22.297 -20.75 1 56.38 131 PRO B N 1
ATOM 2316 C CA . PRO B 1 131 ? 25.234 -21.359 -21.484 1 56.38 131 PRO B CA 1
ATOM 2317 C C . PRO B 1 131 ? 24.016 -22.047 -22.125 1 56.38 131 PRO B C 1
ATOM 2319 O O . PRO B 1 131 ? 24.156 -22.734 -23.125 1 56.38 131 PRO B O 1
ATOM 2322 N N . ILE B 1 132 ? 23.188 -22.703 -21.422 1 63.53 132 ILE B N 1
ATOM 2323 C CA . ILE B 1 132 ? 21.969 -23.219 -22.047 1 63.53 132 ILE B CA 1
ATOM 2324 C C . ILE B 1 132 ? 20.953 -22.078 -22.203 1 63.53 132 ILE B C 1
ATOM 2326 O O . ILE B 1 132 ? 20.906 -21.156 -21.375 1 63.53 132 ILE B O 1
ATOM 2330 N N . LYS B 1 133 ? 20.547 -22.016 -23.406 1 71.25 133 LYS B N 1
ATOM 2331 C CA . LYS B 1 133 ? 19.516 -21.016 -23.688 1 71.25 133 LYS B CA 1
ATOM 2332 C C . LYS B 1 133 ? 18.281 -21.25 -22.828 1 71.25 133 LYS B C 1
ATOM 2334 O O . LYS B 1 133 ? 17.641 -22.297 -22.922 1 71.25 133 LYS B O 1
ATOM 2339 N N . LEU B 1 134 ? 18.188 -20.391 -21.844 1 76.06 134 LEU B N 1
ATOM 2340 C CA . LEU B 1 134 ? 16.984 -20.469 -21.016 1 76.06 134 LEU B CA 1
ATOM 2341 C C . LEU B 1 134 ? 15.727 -20.281 -21.844 1 76.06 134 LEU B C 1
ATOM 2343 O O . LEU B 1 134 ? 15.742 -19.547 -22.844 1 76.06 134 LEU B O 1
ATOM 2347 N N . PRO B 1 135 ? 14.758 -21 -21.562 1 77.62 135 PRO B N 1
ATOM 2348 C CA . PRO B 1 135 ? 13.492 -20.672 -22.203 1 77.62 135 PRO B CA 1
ATOM 2349 C C . PRO B 1 135 ? 13.133 -19.203 -22.109 1 77.62 135 PRO B C 1
ATOM 2351 O O . PRO B 1 135 ? 13.406 -18.562 -21.078 1 77.62 135 PRO B O 1
ATOM 2354 N N . PRO B 1 136 ? 12.75 -18.656 -23.188 1 82.12 136 PRO B N 1
ATOM 2355 C CA . PRO B 1 136 ? 12.453 -17.219 -23.25 1 82.12 136 PRO B CA 1
ATOM 2356 C C . PRO B 1 136 ? 11.586 -16.75 -22.078 1 82.12 136 PRO B C 1
ATOM 2358 O O . PRO B 1 136 ? 11.734 -15.625 -21.594 1 82.12 136 PRO B O 1
ATOM 2361 N N . GLU B 1 137 ? 10.695 -17.531 -21.594 1 79.5 137 GLU B N 1
ATOM 2362 C CA . GLU B 1 137 ? 9.812 -17.188 -20.484 1 79.5 137 GLU B CA 1
ATOM 2363 C C . GLU B 1 137 ? 10.602 -17.016 -19.188 1 79.5 137 GLU B C 1
ATOM 2365 O O . GLU B 1 137 ? 10.32 -16.125 -18.391 1 79.5 137 GLU B O 1
ATOM 2370 N N . LEU B 1 138 ? 11.531 -17.875 -19.047 1 79.88 138 LEU B N 1
ATOM 2371 C CA . LEU B 1 138 ? 12.352 -17.828 -17.828 1 79.88 138 LEU B CA 1
ATOM 2372 C C . LEU B 1 138 ? 13.305 -16.641 -17.875 1 79.88 138 LEU B C 1
ATOM 2374 O O . LEU B 1 138 ? 13.539 -15.992 -16.859 1 79.88 138 LEU B O 1
ATOM 2378 N N . GLU B 1 139 ? 13.812 -16.422 -18.969 1 84.06 139 GLU B N 1
ATOM 2379 C CA . GLU B 1 139 ? 14.688 -15.273 -19.141 1 84.06 139 GLU B CA 1
ATOM 2380 C C . GLU B 1 139 ? 13.945 -13.969 -18.859 1 84.06 139 GLU B C 1
ATOM 2382 O O . GLU B 1 139 ? 14.477 -13.078 -18.203 1 84.06 139 GLU B O 1
ATOM 2387 N N . LYS B 1 140 ? 12.766 -13.836 -19.406 1 86.31 140 LYS B N 1
ATOM 2388 C CA . LYS B 1 140 ? 11.938 -12.656 -19.156 1 86.31 140 LYS B CA 1
ATOM 2389 C C . LYS B 1 140 ? 11.633 -12.5 -17.672 1 86.31 140 LYS B C 1
ATOM 2391 O O . LYS B 1 140 ? 11.719 -11.398 -17.125 1 86.31 140 LYS B O 1
ATOM 2396 N N . LEU B 1 141 ? 11.305 -13.523 -17.047 1 83.88 141 LEU B N 1
ATOM 2397 C CA . LEU B 1 141 ? 11.016 -13.531 -15.617 1 83.88 141 LEU B CA 1
ATOM 2398 C C . LEU B 1 141 ? 12.211 -13.031 -14.82 1 83.88 141 LEU B C 1
ATOM 2400 O O . LEU B 1 141 ? 12.07 -12.156 -13.953 1 83.88 141 LEU B O 1
ATOM 2404 N N . LEU B 1 142 ? 13.359 -13.594 -15.148 1 86.75 142 LEU B N 1
ATOM 2405 C CA . LEU B 1 142 ? 14.578 -13.25 -14.422 1 86.75 142 LEU B CA 1
ATOM 2406 C C . LEU B 1 142 ? 14.945 -11.789 -14.656 1 86.75 142 LEU B C 1
ATOM 2408 O O . LEU B 1 142 ? 15.312 -11.078 -13.719 1 86.75 142 LEU B O 1
ATOM 2412 N N . ASN B 1 143 ? 14.812 -11.336 -15.852 1 90.94 143 ASN B N 1
ATOM 2413 C CA . ASN B 1 143 ? 15.125 -9.945 -16.156 1 90.94 143 ASN B CA 1
ATOM 2414 C C . ASN B 1 143 ? 14.156 -8.992 -15.453 1 90.94 143 ASN B C 1
ATOM 2416 O O . ASN B 1 143 ? 14.562 -7.926 -14.984 1 90.94 143 ASN B O 1
ATOM 2420 N N . GLU B 1 144 ? 12.898 -9.328 -15.391 1 91.94 144 GLU B N 1
ATOM 2421 C CA . GLU B 1 144 ? 11.898 -8.5 -14.734 1 91.94 144 GLU B CA 1
ATOM 2422 C C . GLU B 1 144 ? 12.117 -8.461 -13.219 1 91.94 144 GLU B C 1
ATOM 2424 O O . GLU B 1 144 ? 11.961 -7.414 -12.594 1 91.94 144 GLU B O 1
ATOM 2429 N N . GLU B 1 145 ? 12.492 -9.555 -12.672 1 91.12 145 GLU B N 1
ATOM 2430 C CA . GLU B 1 145 ? 12.758 -9.586 -11.234 1 91.12 145 GLU B CA 1
ATOM 2431 C C . GLU B 1 145 ? 14.023 -8.812 -10.891 1 91.12 145 GLU B C 1
ATOM 2433 O O . GLU B 1 145 ? 14.078 -8.117 -9.875 1 91.12 145 GLU B O 1
ATOM 2438 N N . LEU B 1 146 ? 15.016 -9.039 -11.734 1 93.94 146 LEU B N 1
ATOM 2439 C CA . LEU B 1 146 ? 16.219 -8.25 -11.539 1 93.94 146 LEU B CA 1
ATOM 2440 C C . LEU B 1 146 ? 15.914 -6.762 -11.586 1 93.94 146 LEU B C 1
ATOM 2442 O O . LEU B 1 146 ? 16.344 -6.004 -10.711 1 93.94 146 LEU B O 1
ATOM 2446 N N . ALA B 1 147 ? 15.172 -6.355 -12.539 1 97.12 147 ALA B N 1
ATOM 2447 C CA . ALA B 1 147 ? 14.789 -4.953 -12.688 1 97.12 147 ALA B CA 1
ATOM 2448 C C . ALA B 1 147 ? 13.969 -4.477 -11.492 1 97.12 147 ALA B C 1
ATOM 2450 O O . ALA B 1 147 ? 14.195 -3.385 -10.969 1 97.12 147 ALA B O 1
ATOM 2451 N N . ALA B 1 148 ? 13.023 -5.25 -11.047 1 96.69 148 ALA B N 1
ATOM 2452 C CA . ALA B 1 148 ? 12.195 -4.891 -9.898 1 96.69 148 ALA B CA 1
ATOM 2453 C C . ALA B 1 148 ? 13.039 -4.742 -8.641 1 96.69 148 ALA B C 1
ATOM 2455 O O . ALA B 1 148 ? 12.812 -3.832 -7.836 1 96.69 148 ALA B O 1
ATOM 2456 N N . GLY B 1 149 ? 13.969 -5.676 -8.445 1 97.19 149 GLY B N 1
ATOM 2457 C CA . GLY B 1 149 ? 14.867 -5.57 -7.305 1 97.19 149 GLY B CA 1
ATOM 2458 C C . GLY B 1 149 ? 15.695 -4.305 -7.312 1 97.19 149 GLY B C 1
ATOM 2459 O O . GLY B 1 149 ? 15.82 -3.629 -6.285 1 97.19 149 GLY B O 1
ATOM 2460 N N . ILE B 1 150 ? 16.266 -3.941 -8.461 1 98.44 150 ILE B N 1
ATOM 2461 C CA . ILE B 1 150 ? 17.047 -2.727 -8.625 1 98.44 150 ILE B CA 1
ATOM 2462 C C . ILE B 1 150 ? 16.172 -1.504 -8.359 1 98.44 150 ILE B C 1
ATOM 2464 O O . ILE B 1 150 ? 16.594 -0.564 -7.684 1 98.44 150 ILE B O 1
ATOM 2468 N N . ILE B 1 151 ? 14.984 -1.543 -8.852 1 98.5 151 ILE B N 1
ATOM 2469 C CA . ILE B 1 151 ? 14.047 -0.446 -8.617 1 98.5 151 ILE B CA 1
ATOM 2470 C C . ILE B 1 151 ? 13.789 -0.297 -7.121 1 98.5 151 ILE B C 1
ATOM 2472 O O . ILE B 1 151 ? 13.672 0.821 -6.613 1 98.5 151 ILE B O 1
ATOM 2476 N N . GLY B 1 152 ? 13.656 -1.431 -6.438 1 98.69 152 GLY B N 1
ATOM 2477 C CA . GLY B 1 152 ? 13.5 -1.37 -4.992 1 98.69 152 GLY B CA 1
ATOM 2478 C C . GLY B 1 152 ? 14.633 -0.632 -4.301 1 98.69 152 GLY B C 1
ATOM 2479 O O . GLY B 1 152 ? 14.391 0.26 -3.484 1 98.69 152 GLY B O 1
ATOM 2480 N N . ILE B 1 153 ? 15.797 -0.928 -4.672 1 98.75 153 ILE B N 1
ATOM 2481 C CA . ILE B 1 153 ? 16.969 -0.295 -4.066 1 98.75 153 ILE B CA 1
ATOM 2482 C C . ILE B 1 153 ? 17.016 1.182 -4.453 1 98.75 153 ILE B C 1
ATOM 2484 O O . ILE B 1 153 ? 17.25 2.045 -3.604 1 98.75 153 ILE B O 1
ATOM 2488 N N . LEU B 1 154 ? 16.766 1.449 -5.672 1 98.75 154 LEU B N 1
ATOM 2489 C CA . LEU B 1 154 ? 16.781 2.822 -6.164 1 98.75 154 LEU B CA 1
ATOM 2490 C C . LEU B 1 154 ? 15.734 3.67 -5.453 1 98.75 154 LEU B C 1
ATOM 2492 O O . LEU B 1 154 ? 16.016 4.809 -5.066 1 98.75 154 LEU B O 1
ATOM 2496 N N . ASN B 1 155 ? 14.547 3.137 -5.309 1 98.88 155 ASN B N 1
ATOM 2497 C CA . ASN B 1 155 ? 13.5 3.893 -4.625 1 98.88 155 ASN B CA 1
ATOM 2498 C C . ASN B 1 155 ? 13.844 4.121 -3.154 1 98.88 155 ASN B C 1
ATOM 2500 O O . ASN B 1 155 ? 13.508 5.16 -2.586 1 98.88 155 ASN B O 1
ATOM 2504 N N . GLY B 1 156 ? 14.492 3.119 -2.525 1 98.81 156 GLY B N 1
ATOM 2505 C CA . GLY B 1 156 ? 15.016 3.338 -1.187 1 98.81 156 GLY B CA 1
ATOM 2506 C C . GLY B 1 156 ? 15.977 4.512 -1.104 1 98.81 156 GLY B C 1
ATOM 2507 O O . GLY B 1 156 ? 15.898 5.32 -0.178 1 98.81 156 GLY B O 1
ATOM 2508 N N . LEU B 1 157 ? 16.812 4.637 -2.066 1 98.5 157 LEU B N 1
ATOM 2509 C CA . LEU B 1 157 ? 17.75 5.75 -2.121 1 98.5 157 LEU B CA 1
ATOM 2510 C C . LEU B 1 157 ? 17.016 7.074 -2.303 1 98.5 157 LEU B C 1
ATOM 2512 O O . LEU B 1 157 ? 17.406 8.094 -1.73 1 98.5 157 LEU B O 1
ATOM 2516 N N . LEU B 1 158 ? 15.938 7.051 -3.059 1 98.69 158 LEU B N 1
ATOM 2517 C CA . LEU B 1 158 ? 15.156 8.266 -3.232 1 98.69 158 LEU B CA 1
ATOM 2518 C C . LEU B 1 158 ? 14.531 8.703 -1.911 1 98.69 158 LEU B C 1
ATOM 2520 O O . LEU B 1 158 ? 14.438 9.906 -1.627 1 98.69 158 LEU B O 1
ATOM 2524 N N . TYR B 1 159 ? 14.102 7.777 -1.153 1 98.62 159 TYR B N 1
ATOM 2525 C CA . TYR B 1 159 ? 13.555 8.117 0.154 1 98.62 159 TYR B CA 1
ATOM 2526 C C . TYR B 1 159 ? 14.633 8.672 1.073 1 98.62 159 TYR B C 1
ATOM 2528 O O . TYR B 1 159 ? 14.367 9.547 1.902 1 98.62 159 TYR B O 1
ATOM 2536 N N . LEU B 1 160 ? 15.812 8.125 0.925 1 98.38 160 LEU B N 1
ATOM 2537 C CA . LEU B 1 160 ? 16.922 8.688 1.688 1 98.38 160 LEU B CA 1
ATOM 2538 C C . LEU B 1 160 ? 17.188 10.133 1.277 1 98.38 160 LEU B C 1
ATOM 2540 O O . LEU B 1 160 ? 17.375 11.008 2.133 1 98.38 160 LEU B O 1
ATOM 2544 N N . VAL B 1 161 ? 17.219 10.391 0.043 1 98.12 161 VAL B N 1
ATOM 2545 C CA . VAL B 1 161 ? 17.422 11.742 -0.469 1 98.12 161 VAL B CA 1
ATOM 2546 C C . VAL B 1 161 ? 16.328 12.664 0.052 1 98.12 161 VAL B C 1
ATOM 2548 O O . VAL B 1 161 ? 16.594 13.805 0.437 1 98.12 161 VAL B O 1
ATOM 2551 N N . GLU B 1 162 ? 15.078 12.164 0.034 1 97.69 162 GLU B N 1
ATOM 2552 C CA . GLU B 1 162 ? 13.977 12.961 0.58 1 97.69 162 GLU B CA 1
ATOM 2553 C C . GLU B 1 162 ? 14.234 13.32 2.039 1 97.69 162 GLU B C 1
ATOM 2555 O O . GLU B 1 162 ? 14 14.461 2.449 1 97.69 162 GLU B O 1
ATOM 2560 N N . PHE B 1 163 ? 14.664 12.375 2.805 1 97.12 163 PHE B N 1
ATOM 2561 C CA . PHE B 1 163 ? 14.969 12.625 4.211 1 97.12 163 PHE B CA 1
ATOM 2562 C C . PHE B 1 163 ? 15.984 13.75 4.355 1 97.12 163 PHE B C 1
ATOM 2564 O O . PHE B 1 163 ? 15.797 14.664 5.16 1 97.12 163 PHE B O 1
ATOM 2571 N N . ILE B 1 164 ? 17 13.727 3.578 1 96.94 164 ILE B N 1
ATOM 2572 C CA . ILE B 1 164 ? 18.078 14.711 3.646 1 96.94 164 ILE B CA 1
ATOM 2573 C C . ILE B 1 164 ? 17.547 16.078 3.217 1 96.94 164 ILE B C 1
ATOM 2575 O O . ILE B 1 164 ? 17.812 17.094 3.869 1 96.94 164 ILE B O 1
ATOM 2579 N N . LEU B 1 165 ? 16.766 16.078 2.15 1 95.44 165 LEU B N 1
ATOM 2580 C CA . LEU B 1 165 ? 16.25 17.344 1.638 1 95.44 165 LEU B CA 1
ATOM 2581 C C . LEU B 1 165 ? 15.289 17.984 2.643 1 95.44 165 LEU B C 1
ATOM 2583 O O . LEU B 1 165 ? 15.344 19.188 2.871 1 95.44 165 LEU B O 1
ATOM 2587 N N . VAL B 1 166 ? 14.477 17.156 3.213 1 93.94 166 VAL B N 1
ATOM 2588 C CA . VAL B 1 166 ? 13.508 17.688 4.168 1 93.94 166 VAL B CA 1
ATOM 2589 C C . VAL B 1 166 ? 14.227 18.125 5.445 1 93.94 166 VAL B C 1
ATOM 2591 O O . VAL B 1 166 ? 13.93 19.172 6.008 1 93.94 166 VAL B O 1
ATOM 2594 N N . ALA B 1 167 ? 15.18 17.391 5.902 1 92.94 167 ALA B N 1
ATOM 2595 C CA . ALA B 1 167 ? 15.938 17.719 7.105 1 92.94 167 ALA B CA 1
ATOM 2596 C C . ALA B 1 167 ? 16.703 19.031 6.922 1 92.94 167 ALA B C 1
ATOM 2598 O O . ALA B 1 167 ? 16.781 19.844 7.848 1 92.94 167 ALA B O 1
ATOM 2599 N N . LYS B 1 168 ? 17.141 19.281 5.781 1 90.94 168 LYS B N 1
ATOM 2600 C CA . LYS B 1 168 ? 18.031 20.406 5.551 1 90.94 168 LYS B CA 1
ATOM 2601 C C . LYS B 1 168 ? 17.266 21.641 5.082 1 90.94 168 LYS B C 1
ATOM 2603 O O . LYS B 1 168 ? 17.594 22.766 5.441 1 90.94 168 LYS B O 1
ATOM 2608 N N . PHE B 1 169 ? 16.297 21.359 4.293 1 84.88 169 PHE B N 1
ATOM 2609 C CA . PHE B 1 169 ? 15.75 22.5 3.574 1 84.88 169 PHE B CA 1
ATOM 2610 C C . PHE B 1 169 ? 14.352 22.828 4.07 1 84.88 169 PHE B C 1
ATOM 2612 O O . PHE B 1 169 ? 13.797 23.875 3.729 1 84.88 169 PHE B O 1
ATOM 2619 N N . GLU B 1 170 ? 13.711 21.969 4.703 1 78.94 170 GLU B N 1
ATOM 2620 C CA . GLU B 1 170 ? 12.375 22.297 5.191 1 78.94 170 GLU B CA 1
ATOM 2621 C C . GLU B 1 170 ? 12.422 22.75 6.645 1 78.94 170 GLU B C 1
ATOM 2623 O O . GLU B 1 170 ? 13.203 22.234 7.445 1 78.94 170 GLU B O 1
ATOM 2628 N N . THR B 1 171 ? 11.867 23.953 6.871 1 64.5 171 THR B N 1
ATOM 2629 C CA . THR B 1 171 ? 11.82 24.531 8.211 1 64.5 171 THR B CA 1
ATOM 2630 C C . THR B 1 171 ? 10.703 23.906 9.031 1 64.5 171 THR B C 1
ATOM 2632 O O . THR B 1 171 ? 9.727 23.406 8.477 1 64.5 171 THR B O 1
ATOM 2635 N N . GLU B 1 172 ? 10.984 23.484 10.336 1 56.44 172 GLU B N 1
ATOM 2636 C CA . GLU B 1 172 ? 9.992 22.906 11.242 1 56.44 172 GLU B CA 1
ATOM 2637 C C . GLU B 1 172 ? 8.711 23.719 11.25 1 56.44 172 GLU B C 1
ATOM 2639 O O . GLU B 1 172 ? 8.742 24.938 11.414 1 56.44 172 GLU B O 1
ATOM 2644 N N . GLU B 1 173 ? 7.871 23.562 10.391 1 48.75 173 GLU B N 1
ATOM 2645 C CA . GLU B 1 173 ? 6.625 24.312 10.523 1 48.75 173 GLU B CA 1
ATOM 2646 C C . GLU B 1 173 ? 6.148 24.328 11.969 1 48.75 173 GLU B C 1
ATOM 2648 O O . GLU B 1 173 ? 5.961 23.281 12.578 1 48.75 173 GLU B O 1
ATOM 2653 N N . LEU B 1 174 ? 6.617 25.234 12.812 1 38.75 174 LEU B N 1
ATOM 2654 C CA . LEU B 1 174 ? 6.105 25.531 14.141 1 38.75 174 LEU B CA 1
ATOM 2655 C C . LEU B 1 174 ? 4.582 25.625 14.125 1 38.75 174 LEU B C 1
ATOM 2657 O O . LEU B 1 174 ? 4.012 26.359 13.312 1 38.75 174 LEU B O 1
ATOM 2661 N N . SER B 1 175 ? 3.822 24.656 14.211 1 36.09 175 SER B N 1
ATOM 2662 C CA . SER B 1 175 ? 2.469 24.984 14.656 1 36.09 175 SER B CA 1
ATOM 2663 C C . SER B 1 175 ? 2.467 26.188 15.586 1 36.09 175 SER B C 1
ATOM 2665 O O . SER B 1 175 ? 2.975 26.109 16.703 1 36.09 175 SER B O 1
ATOM 2667 N N . SER B 1 176 ? 2.742 27.344 15.195 1 28.66 176 SER B N 1
ATOM 2668 C CA . SER B 1 176 ? 2.293 28.469 16 1 28.66 176 SER B CA 1
ATOM 2669 C C . SER B 1 176 ? 0.772 28.5 16.125 1 28.66 176 SER B C 1
ATOM 2671 O O . SER B 1 176 ? 0.061 28.141 15.18 1 28.66 176 SER B O 1
#

InterPro domains:
  IPR038976 Protein snakeskin [PTHR36692] (14-167)

pLDDT: mean 83.32, std 17.24, range [28.45, 98.88]

Radius of gyration: 22.73 Å; Cα contacts (8 Å, |Δi|>4): 443; chains: 2; bounding box: 50×67×56 Å